Protein AF-A0A2D6MBZ5-F1 (afdb_monomer)

pLDDT: mean 83.74, std 18.81, range [35.06, 98.38]

Solvent-accessible surface area (backbone atoms only — not comparable to full-atom values): 14119 Å² total; per-residue (Å²): 133,89,46,45,20,28,32,42,28,55,34,29,43,46,75,92,47,33,66,62,54,50,44,54,46,48,49,51,52,43,51,50,52,53,48,48,52,52,52,35,47,54,44,45,54,51,51,55,62,74,41,59,96,49,79,92,56,62,49,69,66,50,44,54,56,51,47,55,57,50,50,69,73,48,62,86,48,78,91,69,69,65,81,48,69,64,47,51,52,51,34,46,58,51,28,34,65,100,50,82,60,74,48,87,64,55,78,85,79,46,90,70,72,68,83,88,52,78,47,70,50,78,53,91,51,24,35,45,36,45,40,77,89,77,30,30,40,34,45,39,32,46,79,32,69,54,20,49,63,54,33,57,70,36,70,68,40,49,50,46,54,56,54,58,68,71,54,82,65,43,86,92,10,23,18,45,28,34,32,46,40,59,75,39,56,66,41,90,50,93,86,38,54,57,73,42,79,79,45,43,34,34,59,62,29,69,58,80,70,78,78,74,73,68,71,70,78,89,72,85,74,87,79,77,79,82,80,80,80,80,81,81,81,81,81,82,82,80,131

Foldseek 3Di:
DFKWKKKKKKWAADLVCLLVLLLQLLVVLLVLLVVLLVLLQVLLVVLCVVCPPPPPDQSPVSSVVSSVVVQVVVVVPPLRRCPDPQSSVLSCVQQDDVDRGGDRGDPVSTPRDDSPDFDKDDGQQWIWTADNVRSMIMIIGDTGGCRVVVVCVPSSVVSNVVSQLPGDADQPTWIFMWMDMPVQCPPPDDVSHDTDTPDTGHNHRVDDDDPPPPVPPCPDDDDDDPDPDDDDDDDDDDD

Radius of gyration: 23.71 Å; Cα contacts (8 Å, |Δi|>4): 337; chains: 1; bounding box: 90×48×60 Å

Mean predicted aligned error: 9.4 Å

Nearest PDB structures (foldseek):
  3i7b-assembly1_A  TM=6.084E-01  e=4.971E+00  Toxoplasma gondii
  6z0c-assembly4_D  TM=4.752E-01  e=6.639E+00  Escherichia coli
  5ofa-assembly1_A  TM=3.894E-01  e=6.639E+00  Homo sapiens
  5z7q-assembly1_A  TM=3.758E-01  e=8.368E+00  Bacillus cereus ATCC 14579

Sequence (239 aa):
MSCYEWERGTIRIPAGQYSAFRKKVLAAWNKRQKYLLKVAKEVHARLKKAGYRKRNFDFGNHFRENFEQLISLTRENSFLHADNEDDRWIISRLLFDDDKKPHLPKQKDLKLVPISKQTSIHFDDASISFNDENKTVTWSVSENNHAVERAHEHPMAGVLFEALENVEWKRKSGGTIVKNDEYHRESYEEDGGGNYATHRYGPLGGEKTGRKRHAPPIGGYGYQPMGLSFSITHTTRRF

Secondary structure (DSSP, 8-state):
---EEEEEEEEE--HHHHHHHHHHHHHHHHHHHHHHHHHHHHHHHHHHHHTTT-TT--HHHHHHHHHHHHHHHHTT-GGG---SHHHHHHHHHHH-SSSSSPPPP-GGGS----TTS-EEEEETTEEEEEETTTTEEEEEEEEEETHHHHHHHSHHHHHHHHHHHT----TT-BEEEEEEEHHHH---STTTT--EEEEEETGGGT--------PPP----------------------

Structure (mmCIF, N/CA/C/O backbone):
data_AF-A0A2D6MBZ5-F1
#
_entry.id   AF-A0A2D6MBZ5-F1
#
loop_
_atom_site.group_PDB
_atom_site.id
_atom_site.type_symbol
_atom_site.label_atom_id
_atom_site.label_alt_id
_atom_site.label_comp_id
_atom_site.label_asym_id
_atom_site.label_entity_id
_atom_site.label_seq_id
_atom_site.pdbx_PDB_ins_code
_atom_site.Cartn_x
_atom_site.Cartn_y
_atom_site.Cartn_z
_atom_site.occupancy
_atom_site.B_iso_or_equiv
_atom_site.auth_seq_id
_atom_site.auth_comp_id
_atom_site.auth_asym_id
_atom_site.auth_atom_id
_atom_site.pdbx_PDB_model_num
ATOM 1 N N . MET A 1 1 ? -20.149 -10.792 -17.015 1.00 77.25 1 MET A N 1
ATOM 2 C CA . MET A 1 1 ? -21.232 -9.871 -16.604 1.00 77.25 1 MET A CA 1
ATOM 3 C C . MET A 1 1 ? -20.596 -8.744 -15.807 1.00 77.25 1 MET A C 1
ATOM 5 O O . MET A 1 1 ? -19.573 -9.002 -15.174 1.00 77.25 1 MET A O 1
ATOM 9 N N . SER A 1 2 ? -21.118 -7.519 -15.899 1.00 86.88 2 SER A N 1
ATOM 10 C CA . SER A 1 2 ? -20.704 -6.428 -15.010 1.00 86.88 2 SER A CA 1
ATOM 11 C C . SER A 1 2 ? -21.285 -6.648 -13.609 1.00 86.88 2 SER A C 1
ATOM 13 O O . SER A 1 2 ? -22.383 -7.187 -13.479 1.00 86.88 2 SER A O 1
ATOM 15 N N . CYS A 1 3 ? -20.522 -6.295 -12.578 1.00 89.75 3 CYS A N 1
ATOM 16 C CA . CYS A 1 3 ? -20.943 -6.289 -11.181 1.00 89.75 3 CYS A CA 1
ATOM 17 C C . CYS A 1 3 ? -20.320 -5.060 -10.515 1.00 89.75 3 CYS A C 1
ATOM 19 O O . CYS A 1 3 ? -19.125 -5.067 -10.210 1.00 89.75 3 CYS A O 1
ATOM 21 N N . TYR A 1 4 ? -21.096 -3.985 -10.362 1.00 92.94 4 TYR A N 1
ATOM 22 C CA . TYR A 1 4 ? -20.633 -2.784 -9.667 1.00 92.94 4 TYR A CA 1
ATOM 23 C C . TYR A 1 4 ? -20.751 -2.980 -8.160 1.00 92.94 4 TYR A C 1
ATOM 25 O O . TYR A 1 4 ? -21.842 -3.170 -7.626 1.00 92.94 4 TYR A O 1
ATOM 33 N N . GLU A 1 5 ? -19.614 -2.939 -7.475 1.00 94.69 5 GLU A N 1
ATOM 34 C CA . GLU A 1 5 ? -19.518 -3.215 -6.045 1.00 94.69 5 GLU A CA 1
ATOM 35 C C . GLU A 1 5 ? -18.605 -2.207 -5.350 1.00 94.69 5 GLU A C 1
ATOM 37 O O . GLU A 1 5 ? -17.681 -1.656 -5.950 1.00 94.69 5 GLU A O 1
ATOM 42 N N . TRP A 1 6 ? -18.861 -1.970 -4.066 1.00 95.56 6 TRP A N 1
ATOM 43 C CA . TRP A 1 6 ? -18.002 -1.170 -3.198 1.00 95.56 6 TRP A CA 1
ATOM 44 C C . TRP A 1 6 ? -17.905 -1.803 -1.814 1.00 95.56 6 TRP A C 1
ATOM 46 O O . TRP A 1 6 ? -18.792 -2.534 -1.377 1.00 95.56 6 TRP A O 1
ATOM 56 N N . GLU A 1 7 ? -16.836 -1.488 -1.086 1.00 96.94 7 GLU A N 1
ATOM 57 C CA . GLU A 1 7 ? -16.627 -1.977 0.274 1.00 96.94 7 GLU A CA 1
ATOM 58 C C . GLU A 1 7 ? -15.989 -0.894 1.149 1.00 96.94 7 GLU A C 1
ATOM 60 O O . GLU A 1 7 ? -15.037 -0.231 0.746 1.00 96.94 7 GLU A O 1
ATOM 65 N N . ARG A 1 8 ? -16.498 -0.680 2.365 1.00 97.81 8 ARG A N 1
ATOM 66 C CA . ARG A 1 8 ? -15.949 0.323 3.284 1.00 97.81 8 ARG A CA 1
ATOM 67 C C . ARG A 1 8 ? -16.128 -0.080 4.738 1.00 97.81 8 ARG A C 1
ATOM 69 O O . ARG A 1 8 ? -17.148 -0.632 5.137 1.00 97.81 8 ARG A O 1
ATOM 76 N N . GLY A 1 9 ? -15.156 0.268 5.571 1.00 97.00 9 GLY A N 1
ATOM 77 C CA . GLY A 1 9 ? -15.290 0.141 7.016 1.00 97.00 9 GLY A CA 1
ATOM 78 C C . GLY A 1 9 ? -14.227 0.906 7.776 1.00 97.00 9 GLY A C 1
ATOM 79 O O . GLY A 1 9 ? -13.140 1.165 7.263 1.00 97.00 9 GLY A O 1
ATOM 80 N N . THR A 1 10 ? -14.541 1.247 9.023 1.00 98.06 10 THR A N 1
ATOM 81 C CA . THR A 1 10 ? -13.603 1.894 9.945 1.00 98.06 10 THR A CA 1
ATOM 82 C C . THR A 1 10 ? -13.428 1.021 11.174 1.00 98.06 10 THR A C 1
ATOM 84 O O . THR A 1 10 ? -14.391 0.708 11.874 1.00 98.06 10 THR A O 1
ATOM 87 N N . ILE A 1 11 ? -12.182 0.646 11.445 1.00 98.19 11 ILE A N 1
ATOM 88 C CA . ILE A 1 11 ? -11.805 -0.240 12.540 1.00 98.19 11 ILE A CA 1
ATOM 89 C C . ILE A 1 11 ? -10.992 0.543 13.564 1.00 98.19 11 ILE A C 1
ATOM 91 O O . ILE A 1 11 ? -9.954 1.128 13.252 1.00 98.19 11 ILE A O 1
ATOM 95 N N . ARG A 1 12 ? -11.448 0.544 14.816 1.00 98.25 12 ARG A N 1
ATOM 96 C CA . ARG A 1 12 ? -10.735 1.150 15.942 1.00 98.25 12 ARG A CA 1
ATOM 97 C C . ARG A 1 12 ? -9.751 0.158 16.540 1.00 98.25 12 ARG A C 1
ATOM 99 O O . ARG A 1 12 ? -10.161 -0.837 17.130 1.00 98.25 12 ARG A O 1
ATOM 106 N N . ILE A 1 13 ? -8.462 0.456 16.461 1.00 98.12 13 ILE A N 1
ATOM 107 C CA . ILE A 1 13 ? -7.396 -0.382 17.016 1.00 98.12 13 ILE A CA 1
ATOM 108 C C . ILE A 1 13 ? -7.165 -0.005 18.490 1.00 98.12 13 ILE A C 1
ATOM 110 O O . ILE A 1 13 ? -7.196 1.180 18.837 1.00 98.12 13 ILE A O 1
ATOM 114 N N . PRO A 1 14 ? -6.904 -0.969 19.391 1.00 98.12 14 PRO A N 1
ATOM 115 C CA . PRO A 1 14 ? -6.479 -0.667 20.754 1.00 98.12 14 PRO A CA 1
ATOM 116 C C . PRO A 1 14 ? -5.259 0.265 20.782 1.00 98.12 14 PRO A C 1
ATOM 118 O O . PRO A 1 14 ? -4.271 0.033 20.082 1.00 98.12 14 PRO A O 1
ATOM 121 N N . ALA A 1 15 ? -5.296 1.293 21.635 1.00 97.56 15 ALA A N 1
ATOM 122 C CA . ALA A 1 15 ? -4.283 2.352 21.658 1.00 97.56 15 ALA A CA 1
ATOM 123 C C . ALA A 1 15 ? -2.841 1.826 21.807 1.00 97.56 15 ALA A C 1
ATOM 125 O O . ALA A 1 15 ? -1.948 2.305 21.111 1.00 97.56 15 ALA A O 1
ATOM 126 N N . GLY A 1 16 ? -2.627 0.802 22.645 1.00 97.44 16 GLY A N 1
ATOM 127 C CA . GLY A 1 16 ? -1.309 0.186 22.855 1.00 97.44 16 GLY A CA 1
ATOM 128 C C . GLY A 1 16 ? -0.754 -0.584 21.649 1.00 97.44 16 GLY A C 1
ATOM 129 O O . GLY A 1 16 ? 0.449 -0.803 21.576 1.00 97.44 16 GLY A O 1
ATOM 130 N N . GLN A 1 17 ? -1.599 -0.963 20.684 1.00 97.81 17 GLN A N 1
ATOM 131 C CA . GLN A 1 17 ? -1.193 -1.707 19.483 1.00 97.81 17 GLN A CA 1
ATOM 132 C C . GLN A 1 17 ? -1.165 -0.841 18.219 1.00 97.81 17 GLN A C 1
ATOM 134 O O . GLN A 1 17 ? -0.482 -1.186 17.257 1.00 97.81 17 GLN A O 1
ATOM 139 N N . TYR A 1 18 ? -1.861 0.300 18.212 1.00 97.50 18 TYR A N 1
ATOM 140 C CA . TYR A 1 18 ? -2.057 1.118 17.012 1.00 97.50 18 TYR A CA 1
ATOM 141 C C . TYR A 1 18 ? -0.745 1.553 16.334 1.00 97.50 18 TYR A C 1
ATOM 143 O O . TYR A 1 18 ? -0.623 1.443 15.117 1.00 97.50 18 TYR A O 1
ATOM 151 N N . SER A 1 19 ? 0.259 1.995 17.101 1.00 96.44 19 SER A N 1
ATOM 152 C CA . SER A 1 19 ? 1.547 2.433 16.532 1.00 96.44 19 SER A CA 1
ATOM 153 C C . SER A 1 19 ? 2.283 1.291 15.818 1.00 96.44 19 SER A C 1
ATOM 155 O O . SER A 1 19 ? 2.754 1.457 14.692 1.00 96.44 19 SER A O 1
ATOM 157 N N . ALA A 1 20 ? 2.327 0.104 16.433 1.00 96.62 20 ALA A N 1
ATOM 158 C C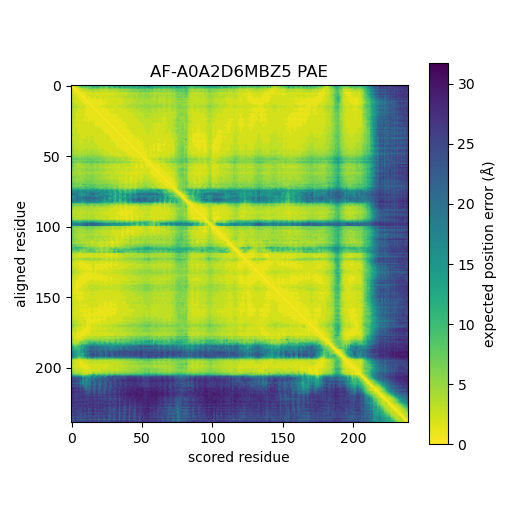A . ALA A 1 20 ? 2.948 -1.079 15.842 1.00 96.62 20 ALA A CA 1
ATOM 159 C C . ALA A 1 20 ? 2.172 -1.575 14.611 1.00 96.62 20 ALA A C 1
ATOM 161 O O . ALA A 1 20 ? 2.780 -1.830 13.571 1.00 96.62 20 ALA A O 1
ATOM 162 N N . PHE A 1 21 ? 0.839 -1.632 14.707 1.00 97.38 21 PHE A N 1
ATOM 163 C CA . PHE A 1 21 ? -0.060 -1.982 13.606 1.00 97.38 21 PHE A CA 1
ATOM 164 C C . PHE A 1 21 ? 0.173 -1.081 12.388 1.00 97.38 21 PHE A C 1
ATOM 166 O O . PHE A 1 21 ? 0.507 -1.552 11.301 1.00 97.38 21 PHE A O 1
ATOM 173 N N . ARG A 1 22 ? 0.099 0.238 12.588 1.00 97.00 22 ARG A N 1
ATOM 174 C CA . ARG A 1 22 ? 0.311 1.226 11.530 1.00 97.00 22 ARG A CA 1
ATOM 175 C C . ARG A 1 22 ? 1.717 1.130 10.943 1.00 97.00 22 ARG A C 1
ATOM 177 O O . ARG A 1 22 ? 1.871 1.115 9.723 1.00 97.00 22 ARG A O 1
ATOM 184 N N . LYS A 1 23 ? 2.751 1.016 11.785 1.00 96.44 23 LYS A N 1
ATOM 185 C CA . LYS A 1 23 ? 4.138 0.848 11.327 1.00 96.44 23 LYS A CA 1
ATOM 186 C C . LYS A 1 23 ? 4.293 -0.389 10.438 1.00 96.44 23 LYS A C 1
ATOM 188 O O . LYS A 1 23 ? 4.977 -0.280 9.425 1.00 96.44 23 LYS A O 1
ATOM 193 N N . LYS A 1 24 ? 3.657 -1.522 10.773 1.00 96.31 24 LYS A N 1
ATOM 194 C CA . LYS A 1 24 ? 3.684 -2.754 9.960 1.00 96.31 24 LYS A CA 1
ATOM 195 C C . LYS A 1 24 ? 3.149 -2.489 8.548 1.00 96.31 24 LYS A C 1
ATOM 197 O O . LYS A 1 24 ? 3.863 -2.743 7.578 1.00 96.31 24 LYS A O 1
ATOM 202 N N . VAL A 1 25 ? 1.951 -1.910 8.433 1.00 96.88 25 VAL A N 1
ATOM 203 C CA . VAL A 1 25 ? 1.306 -1.656 7.130 1.00 96.88 25 VAL A CA 1
ATOM 204 C C . VAL A 1 25 ? 2.079 -0.619 6.305 1.00 96.88 25 VAL A C 1
ATOM 206 O O . VAL A 1 25 ? 2.405 -0.865 5.144 1.00 96.88 25 VAL A O 1
ATOM 209 N N . LEU A 1 26 ? 2.460 0.517 6.903 1.00 96.62 26 LEU A N 1
ATOM 210 C CA . LEU A 1 26 ? 3.207 1.566 6.193 1.00 96.62 26 LEU A CA 1
ATOM 211 C C . LEU A 1 26 ? 4.617 1.107 5.782 1.00 96.62 26 LEU A C 1
ATOM 213 O O . LEU A 1 26 ? 5.116 1.490 4.721 1.00 96.62 26 LEU A O 1
ATOM 217 N N . ALA A 1 27 ? 5.279 0.274 6.593 1.00 95.44 27 ALA A N 1
ATOM 218 C CA . ALA A 1 27 ? 6.574 -0.300 6.237 1.00 95.44 27 ALA A CA 1
ATOM 219 C C . ALA A 1 27 ? 6.461 -1.257 5.044 1.00 95.44 27 ALA A C 1
ATOM 221 O O . ALA A 1 27 ? 7.321 -1.213 4.164 1.00 95.44 27 ALA A O 1
ATOM 222 N N . ALA A 1 28 ? 5.404 -2.072 4.983 1.00 95.12 28 ALA A N 1
ATOM 223 C CA . ALA A 1 28 ? 5.143 -2.948 3.844 1.00 95.12 28 ALA A CA 1
ATOM 224 C C . ALA A 1 28 ? 4.903 -2.147 2.554 1.00 95.12 28 ALA A C 1
ATOM 226 O O . ALA A 1 28 ? 5.539 -2.432 1.538 1.00 95.12 28 ALA A O 1
ATOM 227 N N . TRP A 1 29 ? 4.101 -1.078 2.618 1.00 95.56 29 TRP A N 1
ATOM 228 C CA . TRP A 1 29 ? 3.899 -0.166 1.488 1.00 95.56 29 TRP A CA 1
ATOM 229 C C . TRP A 1 29 ? 5.218 0.426 0.986 1.00 95.56 29 TRP A C 1
ATOM 231 O O . TRP A 1 29 ? 5.572 0.302 -0.186 1.00 95.56 29 TRP A O 1
ATOM 241 N N . ASN A 1 30 ? 6.001 1.017 1.891 1.00 95.31 30 ASN A N 1
ATOM 242 C CA . ASN A 1 30 ? 7.283 1.620 1.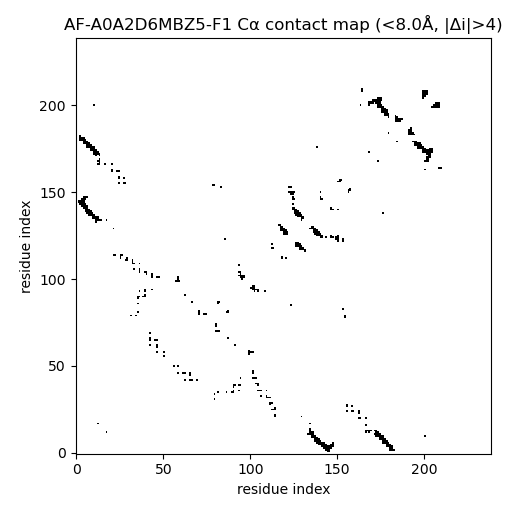539 1.00 95.31 30 ASN A CA 1
ATOM 243 C C . ASN A 1 30 ? 8.286 0.578 1.006 1.00 95.31 30 ASN A C 1
ATOM 245 O O . ASN A 1 30 ? 9.103 0.901 0.141 1.00 95.31 30 ASN A O 1
ATOM 249 N N . LYS A 1 31 ? 8.234 -0.670 1.492 1.00 94.06 31 LYS A N 1
ATOM 250 C CA . LYS A 1 31 ? 9.029 -1.789 0.964 1.00 94.06 31 LYS A CA 1
ATOM 251 C C . LYS A 1 31 ? 8.626 -2.114 -0.477 1.00 94.06 31 LYS A C 1
ATOM 253 O O . LYS A 1 31 ? 9.516 -2.220 -1.319 1.00 94.06 31 LYS A O 1
ATOM 258 N N . ARG A 1 32 ? 7.323 -2.196 -0.775 1.00 92.25 32 ARG A N 1
ATOM 259 C CA . ARG A 1 32 ? 6.797 -2.407 -2.136 1.00 92.25 32 ARG A CA 1
ATOM 260 C C . ARG A 1 32 ? 7.213 -1.276 -3.079 1.00 92.25 32 ARG A C 1
ATOM 262 O O . ARG A 1 32 ? 7.806 -1.549 -4.111 1.00 92.25 32 ARG A O 1
ATOM 269 N N . GLN A 1 33 ? 7.034 -0.013 -2.689 1.00 94.00 33 GLN A N 1
ATOM 270 C CA . GLN A 1 33 ? 7.447 1.147 -3.500 1.00 94.00 33 GLN A CA 1
ATOM 271 C C . GLN A 1 33 ? 8.945 1.110 -3.859 1.00 94.00 33 GLN A C 1
ATOM 273 O O . GLN A 1 33 ? 9.334 1.341 -5.002 1.00 94.00 33 GLN A O 1
ATOM 278 N N . LYS A 1 34 ? 9.809 0.761 -2.896 1.00 94.19 34 LYS A N 1
ATOM 279 C CA . LYS A 1 34 ? 11.252 0.595 -3.147 1.00 94.19 34 LYS A CA 1
ATOM 280 C C . LYS A 1 34 ? 11.559 -0.579 -4.076 1.00 94.19 34 LYS A C 1
ATOM 282 O O . LYS A 1 34 ? 12.488 -0.483 -4.876 1.00 94.19 34 LYS A O 1
ATOM 287 N N . TYR A 1 35 ? 10.807 -1.671 -3.963 1.00 92.00 35 TYR A N 1
ATOM 288 C CA . TYR A 1 35 ? 10.925 -2.808 -4.870 1.00 92.00 35 TYR A CA 1
ATOM 289 C C . TYR A 1 35 ? 10.546 -2.412 -6.304 1.00 92.00 35 TYR A C 1
ATOM 291 O O . TYR A 1 35 ? 11.348 -2.633 -7.208 1.00 92.00 35 TYR A O 1
ATOM 299 N N . LEU A 1 36 ? 9.424 -1.714 -6.503 1.00 91.94 36 LEU A N 1
ATOM 300 C CA . LEU A 1 36 ? 9.010 -1.218 -7.822 1.00 91.94 36 LEU A CA 1
ATOM 301 C C . LEU A 1 36 ? 10.065 -0.302 -8.452 1.00 91.94 36 LEU A C 1
ATOM 303 O O . LEU A 1 36 ? 10.383 -0.452 -9.628 1.00 91.94 36 LEU A O 1
ATOM 307 N N . LEU A 1 37 ? 10.700 0.576 -7.664 1.00 94.56 37 LEU A N 1
ATOM 308 C CA . LEU A 1 37 ? 11.821 1.390 -8.151 1.00 94.56 37 LEU A CA 1
ATOM 309 C C . LEU A 1 37 ? 13.000 0.542 -8.631 1.00 94.56 37 LEU A C 1
ATOM 311 O O . LEU A 1 37 ? 13.635 0.871 -9.633 1.00 94.56 37 LEU A O 1
ATOM 315 N N . LYS A 1 38 ? 13.339 -0.513 -7.884 1.00 94.31 38 LYS A N 1
ATOM 316 C CA . LYS A 1 38 ? 14.428 -1.424 -8.244 1.00 94.31 38 LYS A CA 1
ATOM 317 C C . LYS A 1 38 ? 14.125 -2.092 -9.587 1.00 94.31 38 LYS A C 1
ATOM 319 O O . LYS A 1 38 ? 14.958 -2.018 -10.486 1.00 94.31 38 LYS A O 1
ATOM 324 N N . VAL A 1 39 ? 12.924 -2.652 -9.733 1.00 92.19 39 VAL A N 1
ATOM 325 C CA . VAL A 1 39 ? 12.461 -3.284 -10.977 1.00 92.19 39 VAL A CA 1
ATOM 326 C C . VAL A 1 39 ? 12.475 -2.274 -12.129 1.00 92.19 39 VAL A C 1
ATOM 328 O O . VAL A 1 39 ? 13.053 -2.552 -13.176 1.00 92.19 39 VAL A O 1
ATOM 331 N N . ALA A 1 40 ? 11.956 -1.061 -11.922 1.00 94.50 40 ALA A N 1
ATOM 332 C CA . ALA A 1 40 ? 11.966 -0.005 -12.932 1.00 94.50 40 ALA A CA 1
ATOM 333 C C . ALA A 1 40 ? 13.391 0.333 -13.407 1.00 94.50 40 ALA A C 1
ATOM 335 O O . ALA A 1 40 ? 13.643 0.420 -14.607 1.00 94.50 40 ALA A O 1
ATOM 336 N N . LYS A 1 41 ? 14.364 0.453 -12.493 1.00 96.00 41 LYS A N 1
ATOM 337 C CA . LYS A 1 41 ? 15.774 0.694 -12.858 1.00 96.00 41 LYS A CA 1
ATOM 338 C C . LYS A 1 41 ? 16.374 -0.441 -13.685 1.00 96.00 41 LYS A C 1
ATOM 340 O O . LYS A 1 41 ? 17.132 -0.173 -14.619 1.00 96.00 41 LYS A O 1
ATOM 345 N N . GLU A 1 42 ? 16.048 -1.687 -13.357 1.00 95.19 42 GLU A N 1
ATOM 346 C CA . GLU A 1 42 ? 16.505 -2.857 -14.111 1.00 95.19 42 GLU A CA 1
ATOM 347 C C . GLU A 1 42 ? 15.896 -2.885 -15.520 1.00 95.19 42 GLU A C 1
ATOM 349 O O . GLU A 1 42 ? 16.628 -3.047 -16.501 1.00 95.19 42 GLU A O 1
ATOM 354 N N . VAL A 1 43 ? 14.590 -2.632 -15.643 1.00 94.94 43 VAL A N 1
ATOM 355 C CA . VAL A 1 43 ? 13.901 -2.524 -16.940 1.00 94.94 43 VAL A CA 1
ATOM 356 C C . VAL A 1 43 ? 14.481 -1.380 -17.772 1.00 94.94 43 VAL A C 1
ATOM 358 O O . VAL A 1 43 ? 14.826 -1.584 -18.935 1.00 94.94 43 VAL A O 1
ATOM 361 N N . HIS A 1 44 ? 14.692 -0.203 -17.178 1.00 96.31 44 HIS A N 1
ATOM 362 C CA . HIS A 1 44 ? 15.340 0.929 -17.842 1.00 96.31 44 HIS A CA 1
ATOM 363 C C . HIS A 1 44 ? 16.725 0.560 -18.394 1.00 96.31 44 HIS A C 1
ATOM 365 O O . HIS A 1 44 ? 17.051 0.887 -19.537 1.00 96.31 44 HIS A O 1
ATOM 371 N N . ALA A 1 45 ? 17.554 -0.139 -17.610 1.00 96.50 45 ALA A N 1
ATOM 372 C CA . ALA A 1 45 ? 18.879 -0.566 -18.057 1.00 96.50 45 ALA A CA 1
ATOM 373 C C . ALA A 1 45 ? 18.800 -1.511 -19.270 1.00 96.50 45 ALA A C 1
ATOM 375 O O . ALA A 1 45 ? 19.571 -1.352 -20.223 1.00 96.50 45 ALA A O 1
ATOM 376 N N . ARG A 1 46 ? 17.841 -2.447 -19.268 1.00 95.81 46 ARG A N 1
ATOM 377 C CA . ARG A 1 46 ? 17.592 -3.354 -20.399 1.00 95.81 46 ARG A CA 1
ATOM 378 C C . ARG A 1 46 ? 17.119 -2.600 -21.641 1.00 95.81 46 ARG A C 1
ATOM 380 O O . ARG A 1 46 ? 17.700 -2.779 -22.710 1.00 95.81 46 ARG A O 1
ATOM 387 N N . LEU A 1 47 ? 16.154 -1.691 -21.492 1.00 95.50 47 LEU A N 1
ATOM 388 C CA . LEU A 1 47 ? 15.642 -0.851 -22.579 1.00 95.50 47 LEU A CA 1
ATOM 389 C C . LEU A 1 47 ? 16.733 0.024 -23.201 1.00 95.50 47 LEU A C 1
ATOM 391 O O . LEU A 1 47 ? 16.883 0.061 -24.423 1.00 95.50 47 LEU A O 1
ATOM 395 N N . LYS A 1 48 ? 17.546 0.683 -22.369 1.00 96.00 48 LYS A N 1
ATOM 396 C CA . LYS A 1 48 ? 18.662 1.518 -22.829 1.00 96.00 48 LYS A CA 1
ATOM 397 C C . LYS A 1 48 ? 19.686 0.708 -23.625 1.00 96.00 48 LYS A C 1
ATOM 399 O O . LYS A 1 48 ? 20.187 1.191 -24.640 1.00 96.00 48 LYS A O 1
ATOM 404 N N . LYS A 1 49 ? 19.992 -0.518 -23.185 1.00 96.44 49 LYS A N 1
ATOM 405 C CA . LYS A 1 49 ? 20.881 -1.437 -23.910 1.00 96.44 49 LYS A CA 1
ATOM 406 C C . LYS A 1 49 ? 20.258 -1.882 -25.237 1.00 96.44 49 LYS A C 1
ATOM 408 O O . LYS A 1 49 ? 20.944 -1.870 -26.254 1.00 96.44 49 LYS A O 1
ATOM 413 N N . ALA A 1 50 ? 18.973 -2.235 -25.238 1.00 95.00 50 ALA A N 1
ATOM 414 C CA . ALA A 1 50 ? 18.268 -2.726 -26.419 1.00 95.00 50 ALA A CA 1
ATOM 415 C C . ALA A 1 50 ? 18.125 -1.662 -27.523 1.00 95.00 50 ALA A C 1
ATOM 417 O O . ALA A 1 50 ? 18.270 -1.997 -28.702 1.00 95.00 50 ALA A O 1
ATOM 418 N N . GLY A 1 51 ? 17.895 -0.400 -27.142 1.00 95.50 51 GLY A N 1
ATOM 419 C CA . GLY A 1 51 ? 17.749 0.738 -28.055 1.00 95.50 51 GLY A CA 1
ATOM 420 C C . GLY A 1 51 ? 19.053 1.441 -28.443 1.00 95.50 51 GLY A C 1
ATOM 421 O O . GLY A 1 51 ? 19.028 2.397 -29.219 1.00 95.50 51 GLY A O 1
ATOM 422 N N . TYR A 1 52 ? 20.207 1.007 -27.923 1.00 95.62 52 TYR A N 1
ATOM 423 C CA . TYR A 1 52 ? 21.482 1.677 -28.179 1.00 95.62 52 TYR A CA 1
ATOM 424 C C . TYR A 1 52 ? 21.808 1.726 -29.680 1.00 95.62 52 TYR A C 1
ATOM 426 O O . TYR A 1 52 ? 21.854 0.696 -30.350 1.00 95.62 52 TYR A O 1
ATOM 434 N N . ARG A 1 53 ? 22.045 2.942 -30.198 1.00 94.06 53 ARG A N 1
ATOM 435 C CA . ARG A 1 53 ? 22.340 3.245 -31.617 1.00 94.06 53 ARG A CA 1
ATOM 436 C C . ARG A 1 53 ? 21.257 2.822 -32.624 1.00 94.06 53 ARG A C 1
ATOM 438 O O . ARG A 1 53 ? 21.498 2.905 -33.825 1.00 94.06 53 ARG A O 1
ATOM 445 N N . LYS A 1 54 ? 20.061 2.430 -32.176 1.00 95.19 54 LYS A N 1
ATOM 446 C CA . LYS A 1 54 ? 18.937 2.109 -33.065 1.00 95.19 54 LYS A CA 1
ATOM 447 C C . LYS A 1 54 ? 18.080 3.352 -33.299 1.00 95.19 54 LYS A C 1
ATOM 449 O O . LYS A 1 54 ? 17.631 3.996 -32.352 1.00 95.19 54 LYS A O 1
ATOM 454 N N . 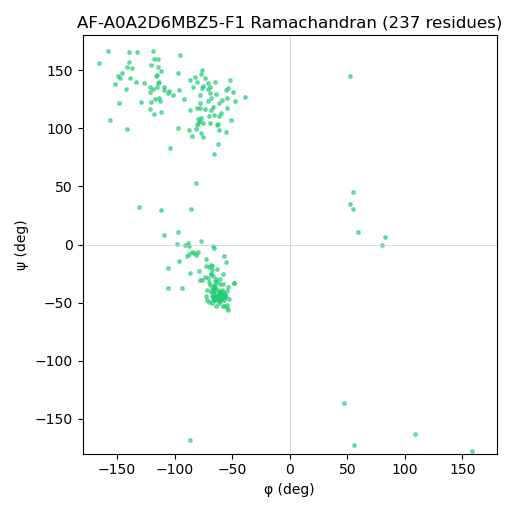ARG A 1 55 ? 17.860 3.706 -34.567 1.00 92.56 55 ARG A N 1
ATOM 455 C CA . ARG A 1 55 ? 16.899 4.753 -34.952 1.00 92.56 55 ARG A CA 1
ATOM 456 C C . ARG A 1 55 ? 15.481 4.187 -34.873 1.00 92.56 55 ARG A C 1
ATOM 458 O O . ARG A 1 55 ? 15.296 3.007 -35.145 1.00 92.56 55 ARG A O 1
ATOM 465 N N . ASN A 1 56 ? 14.508 5.027 -34.512 1.00 92.38 56 ASN A N 1
ATOM 466 C CA . ASN A 1 56 ? 13.085 4.663 -34.420 1.00 92.38 56 ASN A CA 1
ATOM 467 C C . ASN A 1 56 ? 12.816 3.412 -33.562 1.00 92.38 56 ASN A C 1
ATOM 469 O O . ASN A 1 56 ? 11.936 2.616 -33.871 1.00 92.38 56 ASN A O 1
ATOM 473 N N . PHE A 1 57 ? 13.600 3.226 -32.497 1.00 94.31 57 PHE A N 1
ATOM 474 C CA . PHE A 1 57 ? 13.432 2.105 -31.581 1.00 94.31 57 PHE A CA 1
ATOM 475 C C . PHE A 1 57 ? 12.132 2.248 -30.780 1.00 94.31 57 PHE A C 1
ATOM 477 O O . PHE A 1 57 ? 11.913 3.275 -30.134 1.00 94.31 57 PHE A O 1
ATOM 484 N N . ASP A 1 58 ? 11.291 1.216 -30.811 1.00 94.31 58 ASP A N 1
ATOM 485 C CA . ASP A 1 58 ? 10.013 1.187 -30.103 1.00 94.31 58 ASP A CA 1
ATOM 486 C C . ASP A 1 58 ? 10.201 0.731 -28.651 1.00 94.31 58 ASP A C 1
ATOM 488 O O . ASP A 1 58 ? 10.221 -0.460 -28.331 1.00 94.31 58 ASP A O 1
ATOM 492 N N . PHE A 1 59 ? 10.361 1.701 -27.753 1.00 94.00 59 PHE A N 1
ATOM 493 C CA . PHE A 1 59 ? 10.525 1.421 -26.331 1.00 94.00 59 PHE A CA 1
ATOM 494 C C . PHE A 1 59 ? 9.264 0.853 -25.671 1.00 94.00 59 PHE A C 1
ATOM 496 O O . PHE A 1 59 ? 9.403 0.153 -24.673 1.00 94.00 59 PHE A O 1
ATOM 503 N N . GLY A 1 60 ? 8.066 1.124 -26.200 1.00 91.81 60 GLY A N 1
ATOM 504 C CA . GLY A 1 60 ? 6.808 0.666 -25.605 1.00 91.81 60 GLY A CA 1
ATOM 505 C C . GLY A 1 60 ? 6.612 -0.836 -25.789 1.00 91.81 60 GLY A C 1
ATOM 506 O O . GLY A 1 60 ? 6.370 -1.560 -24.821 1.00 91.81 60 GLY A O 1
ATOM 507 N N . ASN A 1 61 ? 6.816 -1.325 -27.015 1.00 91.50 61 ASN A N 1
ATOM 508 C CA . ASN A 1 61 ? 6.764 -2.762 -27.292 1.00 91.50 61 ASN A CA 1
ATOM 509 C C . ASN A 1 61 ? 7.879 -3.518 -26.558 1.00 91.50 61 ASN A C 1
ATOM 511 O O . ASN A 1 61 ? 7.615 -4.501 -25.865 1.00 91.50 61 ASN A O 1
ATOM 515 N N . HIS A 1 62 ? 9.111 -3.001 -26.588 1.00 93.94 62 HIS A N 1
ATOM 516 C CA . HIS A 1 62 ? 10.210 -3.632 -25.856 1.00 93.94 62 HIS A CA 1
ATOM 517 C C . HIS A 1 62 ? 10.069 -3.540 -24.332 1.00 93.94 62 HIS A C 1
ATOM 519 O O . HIS A 1 62 ? 10.618 -4.390 -23.628 1.00 93.94 62 HIS A O 1
ATOM 525 N N . PHE A 1 63 ? 9.350 -2.549 -23.796 1.00 94.06 63 PHE A N 1
ATOM 526 C CA . PHE A 1 63 ? 9.040 -2.486 -22.368 1.00 94.06 63 PHE A CA 1
ATOM 527 C C . PHE A 1 63 ? 8.221 -3.699 -21.948 1.00 94.06 63 PHE A C 1
ATOM 529 O O . PHE A 1 63 ? 8.607 -4.371 -20.994 1.00 94.06 63 PHE A O 1
ATOM 536 N N . ARG A 1 64 ? 7.158 -4.018 -22.696 1.00 90.62 64 ARG A N 1
ATOM 537 C CA . ARG A 1 64 ? 6.308 -5.182 -22.426 1.00 90.62 64 ARG A CA 1
ATOM 538 C C . ARG A 1 64 ? 7.127 -6.473 -22.357 1.00 90.62 64 ARG A C 1
ATOM 540 O O . ARG A 1 64 ? 7.079 -7.164 -21.345 1.00 90.62 64 ARG A O 1
ATOM 547 N N . GLU A 1 65 ? 7.943 -6.734 -23.375 1.00 91.06 65 GLU A N 1
ATOM 548 C CA . GLU A 1 65 ? 8.784 -7.937 -23.450 1.00 91.06 65 GLU A CA 1
ATOM 549 C C . GLU A 1 65 ? 9.795 -8.023 -22.295 1.00 91.06 65 GLU A C 1
ATOM 551 O O . GLU A 1 65 ? 9.946 -9.061 -21.651 1.00 91.06 65 GLU A O 1
ATOM 556 N N . ASN A 1 66 ? 10.504 -6.923 -22.011 1.00 90.31 66 ASN A N 1
ATOM 557 C CA . ASN A 1 66 ? 11.542 -6.913 -20.978 1.00 90.31 66 ASN A CA 1
ATOM 558 C C . ASN A 1 66 ? 10.959 -7.017 -19.567 1.00 90.31 66 ASN A C 1
ATOM 560 O O . ASN A 1 66 ? 11.608 -7.587 -18.686 1.00 90.31 66 ASN A O 1
ATOM 564 N N . PHE A 1 67 ? 9.767 -6.459 -19.356 1.00 89.62 67 PHE A N 1
ATOM 565 C CA . PHE A 1 67 ? 9.036 -6.532 -18.101 1.00 89.62 67 PHE A CA 1
ATOM 566 C C . PHE A 1 67 ? 8.562 -7.963 -17.819 1.00 89.62 67 PHE A C 1
ATOM 568 O O . PHE A 1 67 ? 8.879 -8.507 -16.761 1.00 89.62 67 PHE A O 1
ATOM 575 N N . GLU A 1 68 ? 7.908 -8.609 -18.791 1.00 86.94 68 GLU A N 1
ATOM 576 C CA . GLU A 1 68 ? 7.436 -9.998 -18.679 1.00 86.94 68 GLU A CA 1
ATOM 577 C C . GLU A 1 68 ? 8.598 -10.968 -18.390 1.00 86.94 68 GLU A C 1
ATOM 579 O O . GLU A 1 68 ? 8.517 -11.781 -17.466 1.00 86.94 68 GLU A O 1
ATOM 584 N N . GLN A 1 69 ? 9.730 -10.817 -19.089 1.00 87.12 69 GLN A N 1
ATOM 585 C CA . GLN A 1 69 ? 10.938 -11.617 -18.842 1.00 87.12 69 GLN A CA 1
ATOM 586 C C . GLN A 1 69 ? 11.556 -11.380 -17.459 1.00 87.12 69 GLN A C 1
ATOM 588 O O . GLN A 1 69 ? 12.147 -12.282 -16.867 1.00 87.12 69 GLN A O 1
ATOM 593 N N . LEU A 1 70 ? 11.516 -10.147 -16.947 1.00 86.19 70 LEU A N 1
ATOM 594 C CA . LEU A 1 70 ? 12.077 -9.846 -15.631 1.00 86.19 70 LEU A CA 1
ATOM 595 C C . LEU A 1 70 ? 11.211 -10.447 -14.518 1.00 86.19 70 LEU A C 1
ATOM 597 O O . LEU A 1 70 ? 11.745 -11.004 -13.556 1.00 86.19 70 LEU A O 1
ATOM 601 N N . ILE A 1 71 ? 9.888 -10.392 -14.670 1.00 82.50 71 ILE A N 1
ATOM 602 C CA . ILE A 1 71 ? 8.954 -11.003 -13.722 1.00 82.50 71 ILE A CA 1
ATOM 603 C C . ILE A 1 71 ? 9.102 -12.515 -13.719 1.00 82.50 71 ILE A C 1
ATOM 605 O O . ILE A 1 71 ? 9.221 -13.103 -12.646 1.00 82.50 71 ILE A O 1
ATOM 609 N N . SER A 1 72 ? 9.172 -13.156 -14.889 1.00 82.31 72 SER A N 1
ATOM 610 C CA . SER A 1 72 ? 9.309 -14.614 -14.958 1.00 82.31 72 SER A CA 1
ATOM 611 C C . SER A 1 72 ? 10.560 -15.120 -14.234 1.00 82.31 72 SER A C 1
ATOM 613 O O . SER A 1 72 ? 10.514 -16.176 -13.614 1.00 82.31 72 SER A O 1
ATOM 615 N N . LEU A 1 73 ? 11.655 -14.350 -14.257 1.00 79.50 73 LEU A N 1
ATOM 616 C CA . LEU A 1 73 ? 12.908 -14.673 -13.563 1.00 79.50 73 LEU A CA 1
ATOM 617 C C . LEU A 1 73 ? 12.874 -14.378 -12.056 1.00 79.50 73 LEU A C 1
ATOM 619 O O . LEU A 1 73 ? 13.666 -14.935 -11.305 1.00 79.50 73 LEU A O 1
ATOM 623 N N . THR A 1 74 ? 11.991 -13.488 -11.601 1.00 75.00 74 THR A N 1
ATOM 624 C CA . THR A 1 74 ? 11.896 -13.083 -10.187 1.00 75.00 74 THR A CA 1
ATOM 625 C C . THR A 1 74 ? 10.794 -13.812 -9.416 1.00 75.00 74 THR A C 1
ATOM 627 O O . THR A 1 74 ? 10.661 -13.601 -8.207 1.00 75.00 74 THR A O 1
ATOM 630 N N . ARG A 1 75 ? 10.062 -14.724 -10.077 1.00 64.19 75 ARG A N 1
ATOM 631 C CA . ARG A 1 75 ? 8.979 -15.553 -9.512 1.00 64.19 75 ARG A CA 1
ATOM 632 C C . ARG A 1 75 ? 9.372 -16.432 -8.317 1.00 64.19 75 ARG A C 1
ATOM 634 O O . ARG A 1 75 ? 8.491 -16.941 -7.640 1.00 64.19 75 ARG A O 1
ATOM 641 N N . GLU A 1 76 ? 10.650 -16.558 -7.980 1.00 60.25 76 GLU A N 1
ATOM 642 C CA . GLU A 1 76 ? 11.066 -17.233 -6.741 1.00 60.25 76 GLU A CA 1
ATOM 643 C C . GLU A 1 76 ? 10.788 -16.406 -5.463 1.00 60.25 76 GLU A C 1
ATOM 645 O O . GLU A 1 76 ? 10.815 -16.948 -4.362 1.00 60.25 76 GLU A O 1
ATOM 650 N N . ASN A 1 77 ? 10.463 -15.107 -5.569 1.00 56.22 77 ASN A N 1
ATOM 651 C CA . ASN A 1 77 ? 10.145 -14.244 -4.420 1.00 56.22 77 ASN A CA 1
ATOM 652 C C . ASN A 1 77 ? 8.633 -13.977 -4.290 1.00 56.22 77 ASN A C 1
ATOM 654 O O . ASN A 1 77 ? 8.144 -12.926 -4.709 1.00 56.22 77 ASN A O 1
ATOM 658 N N . SER A 1 78 ? 7.905 -14.913 -3.671 1.00 54.62 78 SER A N 1
ATOM 659 C CA . SER A 1 78 ? 6.432 -14.974 -3.703 1.00 54.62 78 SER A CA 1
ATOM 660 C C . SER A 1 78 ? 5.652 -13.814 -3.082 1.00 54.62 78 SER A C 1
ATOM 662 O O . SER A 1 78 ? 4.495 -13.585 -3.414 1.00 54.62 78 SER A O 1
ATOM 664 N N . PHE A 1 79 ? 6.276 -13.040 -2.196 1.00 53.97 79 PHE A N 1
ATOM 665 C CA . PHE A 1 79 ? 5.580 -12.011 -1.417 1.00 53.97 79 PHE A CA 1
ATOM 666 C C . PHE A 1 79 ? 5.526 -10.629 -2.103 1.00 53.97 79 PHE A C 1
ATOM 668 O O . PHE A 1 79 ? 4.876 -9.706 -1.617 1.00 53.97 79 PHE A O 1
ATOM 675 N N . LEU A 1 80 ? 6.269 -10.441 -3.197 1.00 55.97 80 LEU A N 1
ATOM 676 C CA . LEU A 1 80 ? 6.432 -9.154 -3.893 1.00 55.97 80 LEU A CA 1
ATOM 677 C C . LEU A 1 80 ? 6.209 -9.308 -5.398 1.00 55.97 80 LEU A C 1
ATOM 679 O O . LEU A 1 80 ? 6.872 -8.638 -6.187 1.00 55.97 80 LEU A O 1
ATOM 683 N N . HIS A 1 81 ? 5.335 -10.224 -5.807 1.00 58.62 81 HIS A N 1
ATOM 684 C CA . HIS A 1 81 ? 5.080 -10.408 -7.222 1.00 58.62 81 HIS A CA 1
ATOM 685 C C . HIS A 1 81 ? 4.505 -9.125 -7.831 1.00 58.62 81 HIS A C 1
ATOM 687 O O . HIS A 1 81 ? 3.499 -8.580 -7.376 1.00 58.62 81 HIS A O 1
ATOM 693 N N . ALA A 1 82 ? 5.232 -8.633 -8.834 1.00 55.41 82 ALA A N 1
ATOM 694 C CA . ALA A 1 82 ? 4.817 -7.571 -9.736 1.00 55.41 82 ALA A CA 1
ATOM 695 C C . ALA A 1 82 ? 4.014 -8.123 -10.916 1.00 55.41 82 ALA A C 1
ATOM 697 O O . ALA A 1 82 ? 4.107 -7.617 -12.026 1.00 55.41 82 ALA A O 1
ATOM 698 N N . ASP A 1 83 ? 3.290 -9.215 -10.693 1.00 59.62 83 ASP A N 1
ATOM 699 C CA . ASP A 1 83 ? 2.463 -9.884 -11.692 1.00 59.62 83 ASP A CA 1
ATOM 700 C C . ASP A 1 83 ? 1.063 -9.275 -11.816 1.00 59.62 83 ASP A C 1
ATOM 702 O O . ASP A 1 83 ? 0.346 -9.623 -12.751 1.00 59.62 83 ASP A O 1
ATOM 706 N N . ASN A 1 84 ? 0.705 -8.326 -10.947 1.00 72.81 84 ASN A N 1
ATOM 707 C CA . ASN A 1 84 ? -0.485 -7.509 -11.132 1.00 72.81 84 ASN A CA 1
ATOM 708 C C . ASN A 1 84 ? -0.238 -6.447 -12.229 1.00 72.81 84 ASN A C 1
ATOM 710 O O . ASN A 1 84 ? 0.816 -5.800 -12.276 1.00 72.81 84 ASN A O 1
ATOM 714 N N . GLU A 1 85 ? 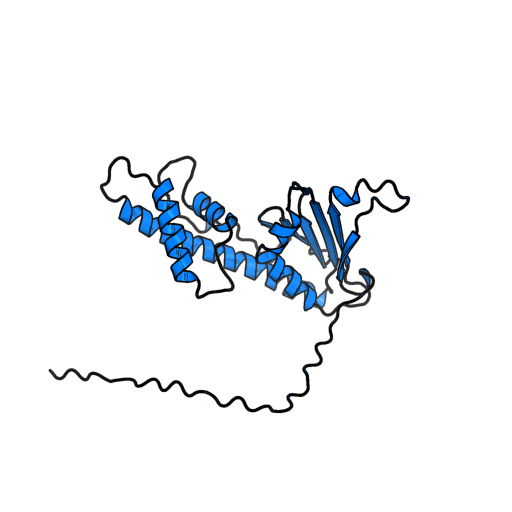-1.225 -6.264 -13.106 1.00 81.69 85 GLU A N 1
ATOM 715 C CA . GLU A 1 85 ? -1.295 -5.217 -14.130 1.00 81.69 85 GLU A CA 1
ATOM 716 C C . GLU A 1 85 ? -0.982 -3.819 -13.565 1.00 81.69 85 GLU A C 1
ATOM 718 O O . GLU A 1 85 ? -0.291 -3.023 -14.210 1.00 81.69 85 GLU A O 1
ATOM 723 N N . ASP A 1 86 ? -1.357 -3.573 -12.311 1.00 84.31 86 ASP A N 1
ATOM 724 C CA . ASP A 1 86 ? -1.033 -2.356 -11.567 1.00 84.31 86 ASP A CA 1
ATOM 725 C C . ASP A 1 86 ? 0.466 -2.078 -11.458 1.00 84.31 86 ASP A C 1
ATOM 727 O O . ASP A 1 86 ? 0.918 -0.950 -11.674 1.00 84.31 86 ASP A O 1
ATOM 731 N N . ASP A 1 87 ? 1.278 -3.089 -11.147 1.00 88.19 87 ASP A N 1
ATOM 732 C CA . ASP A 1 87 ? 2.718 -2.889 -10.982 1.00 88.19 87 ASP A CA 1
ATOM 733 C C . ASP A 1 87 ? 3.377 -2.581 -12.325 1.00 88.19 87 ASP A C 1
ATOM 735 O O . ASP A 1 87 ? 4.284 -1.743 -12.397 1.00 88.19 87 ASP A O 1
ATOM 739 N N . ARG A 1 88 ? 2.875 -3.191 -13.406 1.00 90.06 88 ARG A N 1
ATOM 740 C CA . ARG A 1 88 ? 3.276 -2.844 -14.771 1.00 90.06 88 ARG A CA 1
ATOM 741 C C . ARG A 1 88 ? 2.938 -1.397 -15.086 1.00 90.06 88 ARG A C 1
ATOM 743 O O . ARG A 1 88 ? 3.792 -0.691 -15.624 1.00 90.06 88 ARG A O 1
ATOM 750 N N . TRP A 1 89 ? 1.730 -0.952 -14.751 1.00 90.94 89 TRP A N 1
ATOM 751 C CA . TRP A 1 89 ? 1.306 0.425 -14.977 1.00 90.94 89 TRP A CA 1
ATOM 752 C C . TRP A 1 89 ? 2.141 1.419 -14.162 1.00 90.94 89 TRP A C 1
ATOM 754 O O . TRP A 1 89 ? 2.646 2.397 -14.716 1.00 90.94 89 TRP A O 1
ATOM 764 N N . ILE A 1 90 ? 2.385 1.141 -12.876 1.00 91.81 90 ILE A N 1
ATOM 765 C CA . ILE A 1 90 ? 3.233 1.973 -12.012 1.00 91.81 90 ILE A CA 1
ATOM 766 C C . ILE A 1 90 ? 4.654 2.050 -12.572 1.00 91.81 90 ILE A C 1
ATOM 768 O O . ILE A 1 90 ? 5.212 3.140 -12.675 1.00 91.81 90 ILE A O 1
ATOM 772 N N . ILE A 1 91 ? 5.249 0.918 -12.950 1.00 93.69 91 ILE A N 1
ATOM 773 C CA . ILE A 1 91 ? 6.612 0.888 -13.489 1.00 93.69 91 ILE A CA 1
ATOM 774 C C . ILE A 1 91 ? 6.676 1.584 -14.847 1.00 93.69 91 ILE A C 1
ATOM 776 O O . ILE A 1 91 ? 7.616 2.336 -15.085 1.00 93.69 91 ILE A O 1
ATOM 780 N N . SER A 1 92 ? 5.673 1.402 -15.707 1.00 93.81 92 SER A N 1
ATOM 781 C CA . SER A 1 92 ? 5.560 2.145 -16.962 1.00 93.81 92 SER A CA 1
ATOM 782 C C . SER A 1 92 ? 5.542 3.647 -16.695 1.00 93.81 92 SER A C 1
ATOM 784 O O . SER A 1 92 ? 6.329 4.376 -17.284 1.00 93.81 92 SER A O 1
ATOM 786 N N . ARG A 1 93 ? 4.721 4.110 -15.747 1.00 93.12 93 ARG A N 1
ATOM 787 C CA . ARG A 1 93 ? 4.636 5.524 -15.361 1.00 93.12 93 ARG A CA 1
ATOM 788 C C . ARG A 1 93 ? 5.927 6.061 -14.733 1.00 93.12 93 ARG A C 1
ATOM 790 O O . ARG A 1 93 ? 6.226 7.237 -14.867 1.00 93.12 93 ARG A O 1
ATOM 797 N N . LEU A 1 94 ? 6.690 5.219 -14.036 1.00 94.19 94 LEU A N 1
ATOM 798 C CA . LEU A 1 94 ? 8.006 5.588 -13.502 1.00 94.19 94 LEU A CA 1
ATOM 799 C C . LEU A 1 94 ? 9.080 5.712 -14.590 1.00 94.19 94 LEU A C 1
ATOM 801 O O . LEU A 1 94 ? 10.147 6.247 -14.313 1.00 94.19 94 LEU A O 1
ATOM 805 N N . LEU A 1 95 ? 8.860 5.139 -15.772 1.00 94.75 95 LEU A N 1
ATOM 806 C CA . LEU A 1 95 ? 9.838 5.122 -16.858 1.00 94.75 95 LEU A CA 1
ATOM 807 C C . LEU A 1 95 ? 9.485 6.081 -17.979 1.00 94.75 95 LEU A C 1
ATOM 809 O O . LEU A 1 95 ? 10.385 6.654 -18.584 1.00 94.75 95 LEU A O 1
ATOM 813 N N . PHE A 1 96 ? 8.205 6.207 -18.287 1.00 93.69 96 PHE A N 1
ATOM 814 C CA . PHE A 1 96 ? 7.705 6.942 -19.430 1.00 93.69 96 PHE A CA 1
ATOM 815 C C . PHE A 1 96 ? 6.852 8.100 -18.938 1.00 93.69 96 PHE A C 1
ATOM 817 O O . PHE A 1 96 ? 5.892 7.905 -18.192 1.00 93.69 96 PHE A O 1
ATOM 824 N N . ASP A 1 97 ? 7.217 9.291 -19.395 1.00 85.81 97 ASP A N 1
ATOM 825 C CA . ASP A 1 97 ? 6.295 10.420 -19.454 1.00 85.81 97 ASP A CA 1
ATOM 826 C C . ASP A 1 97 ? 5.529 10.342 -20.794 1.00 85.81 97 ASP A C 1
ATOM 828 O O . ASP A 1 97 ? 5.631 9.341 -21.508 1.00 85.81 97 ASP A O 1
ATOM 832 N N . ASP A 1 98 ? 4.804 11.393 -21.190 1.00 77.00 98 ASP A N 1
ATOM 833 C CA . ASP A 1 98 ? 4.168 11.482 -22.523 1.00 77.00 98 ASP A CA 1
ATOM 834 C C . ASP A 1 98 ? 5.178 11.295 -23.687 1.00 77.00 98 ASP A C 1
ATOM 836 O O . ASP A 1 98 ? 4.813 11.024 -24.835 1.00 77.00 98 ASP A O 1
ATOM 840 N N . ASP A 1 99 ? 6.475 11.392 -23.379 1.00 64.88 99 ASP A N 1
ATOM 841 C CA . ASP A 1 99 ? 7.590 11.090 -24.261 1.00 64.88 99 ASP A CA 1
ATOM 842 C C . ASP A 1 99 ? 7.845 9.581 -24.437 1.00 64.88 99 ASP A C 1
ATOM 844 O O . ASP A 1 99 ? 8.017 8.810 -23.495 1.00 64.88 99 ASP A O 1
ATOM 848 N N . LYS A 1 100 ? 8.058 9.161 -25.690 1.00 79.19 100 LYS A N 1
ATOM 849 C CA . LYS A 1 100 ? 8.363 7.761 -26.062 1.00 79.19 100 LYS A CA 1
ATOM 850 C C . LYS A 1 100 ? 9.709 7.223 -25.542 1.00 79.19 100 LYS A C 1
ATOM 852 O O . LYS A 1 100 ? 10.048 6.075 -25.827 1.00 79.19 100 LYS A O 1
ATOM 857 N N . LYS A 1 101 ? 10.532 8.032 -24.863 1.00 91.62 101 LYS A N 1
ATOM 858 C CA . LYS A 1 101 ? 11.869 7.627 -24.394 1.00 91.62 101 LYS A CA 1
ATOM 859 C C . LYS A 1 101 ? 11.857 7.399 -22.884 1.00 91.62 101 LYS A C 1
ATOM 861 O O . LYS A 1 101 ? 11.450 8.301 -22.161 1.00 91.62 101 LYS A O 1
ATOM 866 N N . PRO A 1 102 ? 12.377 6.258 -22.397 1.00 95.38 102 PRO A N 1
ATOM 867 C CA . PRO A 1 102 ? 12.388 5.991 -20.973 1.00 95.38 102 PRO A CA 1
ATOM 868 C C . PRO A 1 102 ? 13.396 6.905 -20.265 1.00 95.38 102 PRO A C 1
ATOM 870 O O . PRO A 1 102 ? 14.545 7.030 -20.704 1.00 95.38 102 PRO A O 1
ATOM 873 N N . HIS A 1 103 ? 12.990 7.511 -19.155 1.00 95.12 103 HIS A N 1
ATOM 874 C CA . HIS A 1 103 ? 13.867 8.242 -18.252 1.00 95.12 103 HIS A CA 1
ATOM 875 C C . HIS A 1 103 ? 14.337 7.346 -17.096 1.00 95.12 103 HIS A C 1
ATOM 877 O O . HIS A 1 103 ? 13.785 6.281 -16.820 1.00 95.12 103 HIS A O 1
ATOM 883 N N . LEU A 1 104 ? 15.404 7.765 -16.410 1.00 96.12 104 LEU A N 1
ATOM 884 C CA . LEU A 1 104 ? 15.914 7.036 -15.250 1.00 96.12 104 LEU A CA 1
ATOM 885 C C . LEU A 1 104 ? 15.032 7.336 -14.023 1.00 96.12 104 LEU A C 1
ATOM 887 O O . LEU A 1 104 ? 15.042 8.488 -13.573 1.00 96.12 104 LEU A O 1
ATOM 891 N N . PRO A 1 105 ? 14.358 6.334 -13.430 1.00 95.94 105 PRO A N 1
ATOM 892 C CA . PRO A 1 105 ? 13.447 6.557 -12.314 1.00 95.94 105 PRO A CA 1
ATOM 893 C C . PRO A 1 105 ? 14.214 6.932 -11.040 1.00 95.94 105 PRO A C 1
ATOM 895 O O . PRO A 1 105 ? 15.267 6.358 -10.713 1.00 95.94 105 PRO A O 1
ATOM 898 N N . LYS A 1 106 ? 13.683 7.900 -10.290 1.00 95.81 106 LYS A N 1
ATOM 899 C CA . LYS A 1 106 ? 14.289 8.473 -9.081 1.00 95.81 106 LYS A CA 1
ATOM 900 C C . LYS A 1 106 ? 13.446 8.146 -7.852 1.00 95.81 106 LYS A C 1
ATOM 902 O O . LYS A 1 106 ? 12.261 7.854 -7.911 1.00 95.81 106 LYS A O 1
ATOM 907 N N . GLN A 1 107 ? 14.069 8.232 -6.677 1.00 94.12 107 GLN A N 1
ATOM 908 C CA . GLN A 1 107 ? 13.383 7.947 -5.412 1.00 94.12 107 GLN A CA 1
ATOM 909 C C . GLN A 1 107 ? 12.249 8.935 -5.109 1.00 94.12 107 GLN A C 1
ATOM 911 O O . GLN A 1 107 ? 11.281 8.561 -4.456 1.00 94.12 107 GLN A O 1
ATOM 916 N N . LYS A 1 108 ? 12.365 10.178 -5.587 1.00 94.31 108 LYS A N 1
ATOM 917 C CA . LYS A 1 108 ? 11.332 11.209 -5.429 1.00 94.31 108 LYS A CA 1
ATOM 918 C C . LYS A 1 108 ? 10.052 10.913 -6.221 1.00 94.31 108 LYS A C 1
ATOM 920 O O . LYS A 1 108 ? 9.024 11.499 -5.915 1.00 94.31 108 LYS A O 1
ATOM 925 N N . ASP A 1 109 ? 10.126 10.015 -7.204 1.00 90.88 109 ASP A N 1
ATOM 926 C CA . ASP A 1 109 ? 8.988 9.629 -8.042 1.00 90.88 109 ASP A CA 1
ATOM 927 C C . ASP A 1 109 ? 8.125 8.558 -7.339 1.00 90.88 109 ASP A C 1
ATOM 929 O O . ASP A 1 109 ? 7.035 8.215 -7.790 1.00 90.88 109 ASP A O 1
ATOM 933 N N . LEU A 1 110 ? 8.594 8.037 -6.196 1.00 90.88 110 LEU A N 1
ATOM 934 C CA . LEU A 1 110 ? 7.858 7.084 -5.375 1.00 90.88 110 LEU A CA 1
ATOM 935 C C . LEU A 1 110 ? 6.846 7.761 -4.458 1.00 90.88 110 LEU A C 1
ATOM 937 O O . LEU A 1 110 ? 7.132 8.768 -3.810 1.00 90.88 110 LEU A O 1
ATOM 941 N N . LYS A 1 111 ? 5.711 7.086 -4.261 1.00 91.12 111 LYS A N 1
ATOM 942 C CA . LYS A 1 111 ? 4.685 7.460 -3.278 1.00 91.12 111 LYS A CA 1
ATOM 943 C C . LYS A 1 111 ? 5.065 6.979 -1.872 1.00 91.12 111 LYS A C 1
ATOM 945 O O . LYS A 1 111 ? 4.311 6.249 -1.229 1.00 91.12 111 LYS A O 1
ATOM 950 N N . LEU A 1 112 ? 6.271 7.318 -1.410 1.00 92.62 112 LEU A N 1
ATOM 951 C CA . LEU A 1 112 ? 6.710 6.982 -0.054 1.00 92.62 112 LEU A CA 1
ATOM 952 C C . LEU A 1 112 ? 5.922 7.798 0.965 1.00 92.62 112 LEU A C 1
ATOM 954 O O . LEU A 1 112 ? 5.766 9.008 0.821 1.00 92.62 112 LEU A O 1
ATOM 958 N N . VAL A 1 113 ? 5.477 7.131 2.024 1.00 92.94 113 VAL A N 1
ATOM 959 C CA . VAL A 1 113 ? 4.665 7.763 3.064 1.00 92.94 113 VAL A CA 1
ATOM 960 C C . VAL A 1 113 ? 5.405 7.824 4.401 1.00 92.94 113 VAL A C 1
ATOM 962 O O . VAL A 1 113 ? 6.102 6.866 4.770 1.00 92.94 113 VAL A O 1
ATOM 965 N N . PRO A 1 114 ? 5.284 8.936 5.152 1.00 91.75 114 PRO A N 1
ATOM 966 C CA . PRO A 1 114 ? 5.910 9.069 6.458 1.00 91.75 114 PRO A CA 1
ATOM 967 C C . PRO A 1 114 ? 5.234 8.150 7.482 1.00 91.75 114 PRO A C 1
ATOM 969 O O . PRO A 1 114 ? 4.023 8.181 7.679 1.00 91.75 114 PRO A O 1
ATOM 972 N N . ILE A 1 115 ? 6.037 7.379 8.216 1.00 90.19 115 ILE A N 1
ATOM 973 C CA . ILE A 1 115 ? 5.530 6.458 9.249 1.00 90.19 115 ILE A CA 1
ATOM 974 C C . ILE A 1 115 ? 4.921 7.213 10.446 1.00 90.19 115 ILE A C 1
ATOM 976 O O . ILE A 1 115 ? 4.112 6.649 11.172 1.00 90.19 115 ILE A O 1
ATOM 980 N N . SER A 1 116 ? 5.293 8.480 10.660 1.00 82.31 116 SER A N 1
ATOM 981 C CA . SER A 1 116 ? 4.933 9.259 11.852 1.00 82.31 116 SER A CA 1
ATOM 982 C C . SER A 1 116 ? 3.710 10.168 11.704 1.00 82.31 116 SER A C 1
ATOM 984 O O . SER A 1 116 ? 3.180 10.600 12.718 1.00 82.31 116 SER A O 1
ATOM 986 N N . LYS A 1 117 ? 3.207 10.436 10.488 1.00 84.75 117 LYS A N 1
ATOM 987 C CA . LYS A 1 117 ? 2.073 11.361 10.251 1.00 84.75 117 LYS A CA 1
ATOM 988 C C . LYS A 1 117 ? 0.827 10.678 9.694 1.00 84.75 117 LYS A C 1
ATOM 990 O O . LYS A 1 117 ? 0.968 9.769 8.877 1.00 84.75 117 LYS A O 1
ATOM 995 N N . GLN A 1 118 ? -0.362 11.149 10.069 1.00 86.25 118 GLN A N 1
ATOM 996 C CA . GLN A 1 118 ? -1.624 10.765 9.427 1.00 86.25 118 GLN A CA 1
ATOM 997 C C . GLN A 1 118 ? -1.448 10.643 7.907 1.00 86.25 118 GLN A C 1
ATOM 999 O O . GLN A 1 118 ? -0.884 11.527 7.265 1.00 86.25 118 GLN A O 1
ATOM 1004 N N . THR A 1 119 ? -1.838 9.492 7.364 1.00 93.25 119 THR A N 1
ATOM 1005 C CA . THR A 1 119 ? -1.493 9.083 6.001 1.00 93.25 119 THR A CA 1
ATOM 1006 C C . THR A 1 119 ? -2.626 8.253 5.421 1.00 93.25 119 THR A C 1
ATOM 1008 O O . THR A 1 119 ? -3.207 7.420 6.122 1.00 93.25 119 THR A O 1
ATOM 1011 N N . SER A 1 120 ? -2.861 8.446 4.126 1.00 95.69 120 SER A N 1
ATOM 1012 C CA . SER A 1 120 ? -3.648 7.549 3.286 1.00 95.69 120 SER A CA 1
ATOM 1013 C C . SER A 1 120 ? -2.749 6.911 2.235 1.00 95.69 120 SER A C 1
ATOM 1015 O O . SER A 1 120 ? -1.877 7.569 1.665 1.00 95.69 120 SER A O 1
ATOM 1017 N N . ILE A 1 121 ? -2.958 5.625 1.991 1.00 96.00 121 ILE A N 1
ATOM 1018 C CA . ILE A 1 121 ? -2.361 4.885 0.886 1.00 96.00 121 ILE A CA 1
ATOM 1019 C C . ILE A 1 121 ? -3.478 4.591 -0.113 1.00 96.00 121 ILE A C 1
ATOM 1021 O O . ILE A 1 121 ? -4.554 4.173 0.299 1.00 96.00 121 ILE A O 1
ATOM 1025 N N . HIS A 1 122 ? -3.204 4.783 -1.403 1.00 95.44 122 HIS A N 1
ATOM 1026 C CA . HIS A 1 122 ? -4.124 4.482 -2.500 1.00 95.44 122 HIS A CA 1
ATOM 1027 C C . HIS A 1 122 ? -3.469 3.477 -3.449 1.00 95.44 122 HIS A C 1
ATOM 1029 O O . HIS A 1 122 ? -2.309 3.676 -3.834 1.00 95.44 122 HIS A O 1
ATOM 1035 N N . PHE A 1 123 ? -4.198 2.425 -3.804 1.00 92.75 123 PHE A N 1
ATOM 1036 C CA . PHE A 1 123 ? -3.787 1.396 -4.758 1.00 92.75 123 PHE A CA 1
ATOM 1037 C C . PHE A 1 123 ? -5.024 0.799 -5.417 1.00 92.75 123 PHE A C 1
ATOM 1039 O O . PHE A 1 123 ? -6.006 0.557 -4.721 1.00 92.75 123 PHE A O 1
ATOM 1046 N N . ASP A 1 124 ? -4.956 0.567 -6.726 1.00 88.75 124 ASP A N 1
ATOM 1047 C CA . ASP A 1 124 ? -6.099 0.110 -7.518 1.00 88.75 124 ASP A CA 1
ATOM 1048 C C . ASP A 1 124 ? -7.380 0.932 -7.217 1.00 88.75 124 ASP A C 1
ATOM 1050 O O . ASP A 1 124 ? -7.316 2.155 -7.038 1.00 88.75 124 ASP A O 1
ATOM 1054 N N . ASP A 1 125 ? -8.524 0.263 -7.069 1.00 93.44 125 ASP A N 1
ATOM 1055 C CA . ASP A 1 125 ? -9.802 0.821 -6.618 1.00 93.44 125 ASP A CA 1
ATOM 1056 C C . ASP A 1 125 ? -9.890 1.074 -5.094 1.00 93.44 125 ASP A C 1
ATOM 1058 O O . ASP A 1 125 ? -10.934 1.507 -4.591 1.00 93.44 125 ASP A O 1
ATOM 1062 N N . ALA A 1 126 ? -8.816 0.831 -4.333 1.00 97.12 126 ALA A N 1
ATOM 1063 C CA . ALA A 1 126 ? -8.822 0.807 -2.873 1.00 97.12 126 ALA A CA 1
ATOM 1064 C C . ALA A 1 126 ? -7.937 1.864 -2.191 1.00 97.12 126 ALA A C 1
ATOM 1066 O O . ALA A 1 126 ? -6.973 2.429 -2.720 1.00 97.12 126 ALA A O 1
ATOM 1067 N N . SER A 1 127 ? -8.261 2.127 -0.928 1.00 97.62 127 SER A N 1
ATOM 1068 C CA . SER A 1 127 ? -7.476 2.992 -0.060 1.00 97.62 127 SER A CA 1
ATOM 1069 C C . SER A 1 127 ? -7.489 2.540 1.396 1.00 97.62 127 SER A C 1
ATOM 1071 O O . SER A 1 127 ? -8.470 1.993 1.905 1.00 97.62 127 SER A O 1
ATOM 1073 N N . ILE A 1 128 ? -6.366 2.800 2.067 1.00 98.12 128 ILE A N 1
ATOM 1074 C CA . ILE A 1 128 ? -6.167 2.577 3.499 1.00 98.12 128 ILE A CA 1
ATOM 1075 C C . ILE A 1 128 ? -5.805 3.913 4.137 1.00 98.12 128 ILE A C 1
ATOM 1077 O O . ILE A 1 128 ? -4.741 4.467 3.854 1.00 98.12 128 ILE A O 1
ATOM 1081 N N . SER A 1 129 ? -6.648 4.407 5.037 1.00 97.88 129 SER A N 1
ATOM 1082 C CA . SER A 1 129 ? -6.431 5.669 5.751 1.00 97.88 129 SER A CA 1
ATOM 1083 C C . SER A 1 129 ? -6.250 5.434 7.244 1.00 97.88 129 SER A C 1
ATOM 1085 O O . SER A 1 129 ? -7.009 4.693 7.858 1.00 97.88 129 SER A O 1
ATOM 1087 N N . PHE A 1 130 ? -5.259 6.087 7.847 1.00 97.88 130 PHE A N 1
ATOM 1088 C CA . PHE A 1 130 ? -4.979 6.002 9.283 1.00 97.88 130 PHE A CA 1
ATOM 1089 C C . PHE A 1 130 ? -5.339 7.315 9.971 1.00 97.88 130 PHE A C 1
ATOM 1091 O O . PHE A 1 130 ? -4.911 8.368 9.509 1.00 97.88 130 PHE A O 1
ATOM 1098 N N . ASN A 1 131 ? -6.055 7.270 11.095 1.00 96.88 131 ASN A N 1
ATOM 1099 C CA . ASN A 1 131 ? -6.339 8.444 11.920 1.00 96.88 131 ASN A CA 1
ATOM 1100 C C . ASN A 1 131 ? -5.724 8.264 13.316 1.00 96.88 131 ASN A C 1
ATOM 1102 O O . ASN A 1 131 ? -6.148 7.416 14.111 1.00 96.88 131 ASN A O 1
ATOM 1106 N N . ASP A 1 132 ? -4.713 9.087 13.603 1.00 95.62 132 ASP A N 1
ATOM 1107 C CA . ASP A 1 132 ? -3.910 8.998 14.821 1.00 95.62 132 ASP A CA 1
ATOM 1108 C C . ASP A 1 132 ? -4.651 9.474 16.069 1.00 95.62 132 ASP A C 1
ATOM 1110 O O . ASP A 1 132 ? -4.353 8.983 17.155 1.00 95.62 132 ASP A O 1
ATOM 1114 N N . GLU A 1 133 ? -5.610 10.384 15.948 1.00 95.75 133 GLU A N 1
ATOM 1115 C CA . GLU A 1 133 ? -6.385 10.893 17.083 1.00 95.75 133 GLU A CA 1
ATOM 1116 C C . GLU A 1 133 ? -7.326 9.806 17.607 1.00 95.75 133 GLU A C 1
ATOM 1118 O O . GLU A 1 133 ? -7.306 9.449 18.786 1.00 95.75 133 GLU A O 1
ATOM 1123 N N . ASN A 1 134 ? -8.071 9.185 16.692 1.00 96.56 134 ASN A N 1
ATOM 1124 C CA . ASN A 1 134 ? -9.079 8.179 17.015 1.00 96.56 134 ASN A CA 1
ATOM 1125 C C . ASN A 1 134 ? -8.515 6.754 17.108 1.00 96.56 134 ASN A C 1
ATOM 1127 O O . ASN A 1 134 ? -9.225 5.840 17.535 1.00 96.56 134 ASN A O 1
ATOM 1131 N N . LYS A 1 135 ? -7.244 6.555 16.724 1.00 97.75 135 LYS A N 1
ATOM 1132 C CA . LYS A 1 135 ? -6.589 5.238 16.603 1.00 97.75 135 LYS A CA 1
ATOM 1133 C C . LYS A 1 135 ? -7.385 4.304 15.690 1.00 97.75 135 LYS A C 1
ATOM 1135 O O . LYS A 1 135 ? -7.636 3.145 16.023 1.00 97.75 135 LYS A O 1
ATOM 1140 N N . THR A 1 136 ? -7.823 4.832 14.553 1.00 98.06 136 THR A N 1
ATOM 1141 C CA . THR A 1 136 ? -8.655 4.103 13.588 1.00 98.06 136 THR A CA 1
ATOM 1142 C C . THR A 1 136 ? -7.920 3.886 12.276 1.00 98.06 136 THR A C 1
ATOM 1144 O O . THR A 1 136 ? -7.026 4.650 11.906 1.00 98.06 136 THR A O 1
ATOM 1147 N N . VAL A 1 137 ? -8.298 2.814 11.590 1.00 98.38 137 VAL A N 1
ATOM 1148 C CA . VAL A 1 137 ? -7.939 2.546 10.202 1.00 98.38 137 VAL A CA 1
ATOM 1149 C C . VAL A 1 137 ? -9.221 2.415 9.394 1.00 98.38 137 VAL A C 1
ATOM 1151 O O . VAL A 1 137 ? -10.166 1.763 9.837 1.00 98.38 137 VAL A O 1
ATOM 1154 N N . THR A 1 138 ? -9.257 3.042 8.228 1.00 98.38 138 THR A N 1
ATOM 1155 C CA . THR A 1 138 ? -10.382 2.980 7.300 1.00 98.38 138 THR A CA 1
ATOM 1156 C C . THR A 1 138 ? -9.943 2.260 6.037 1.00 98.38 138 THR A C 1
ATOM 1158 O O . THR A 1 138 ? -8.948 2.638 5.421 1.00 98.38 138 THR A O 1
ATOM 1161 N N . TRP A 1 139 ? -10.697 1.224 5.684 1.00 98.38 139 TRP A N 1
ATOM 1162 C CA . TRP A 1 139 ? -10.656 0.538 4.400 1.00 98.38 139 TRP A CA 1
ATOM 1163 C C . TRP A 1 139 ? -11.755 1.120 3.517 1.00 98.38 139 TRP A C 1
ATOM 1165 O O . TRP A 1 139 ? -12.881 1.306 3.988 1.00 98.38 139 TRP A O 1
ATOM 1175 N N . SER A 1 140 ? -11.438 1.449 2.269 1.00 98.19 140 SER A N 1
ATOM 1176 C CA . SER A 1 140 ? -12.423 1.953 1.316 1.00 98.19 140 SER A CA 1
ATOM 1177 C C . SER A 1 140 ? -12.062 1.526 -0.096 1.00 98.19 140 SER A C 1
ATOM 1179 O O . SER A 1 140 ? -11.016 1.926 -0.600 1.00 98.19 140 SER A O 1
ATOM 1181 N N . VAL A 1 141 ? -12.976 0.810 -0.732 1.00 97.69 141 VAL A N 1
ATOM 1182 C CA . VAL A 1 141 ? -13.001 0.463 -2.150 1.00 97.69 141 VAL A CA 1
ATOM 1183 C C . VAL A 1 141 ? -14.052 1.336 -2.827 1.00 97.69 141 VAL A C 1
ATOM 1185 O O . VAL A 1 141 ? -15.148 1.516 -2.291 1.00 97.69 141 VAL A O 1
ATOM 1188 N N . SER A 1 142 ? -13.693 1.938 -3.954 1.00 96.62 142 SER A N 1
ATOM 1189 C CA . SER A 1 142 ? -14.606 2.771 -4.743 1.00 96.62 142 SER A CA 1
ATOM 1190 C C . SER A 1 142 ? -15.577 1.898 -5.537 1.00 96.62 142 SER A C 1
ATOM 1192 O O . SER A 1 142 ? -15.233 0.783 -5.910 1.00 96.62 142 SER A O 1
ATOM 1194 N N . GLU A 1 143 ? -16.784 2.401 -5.801 1.00 95.75 143 GLU A N 1
ATOM 1195 C CA . GLU A 1 143 ? -17.778 1.683 -6.607 1.00 95.75 143 GLU A CA 1
ATOM 1196 C C . GLU A 1 143 ? -17.292 1.545 -8.052 1.00 95.75 143 GLU A C 1
ATOM 1198 O O . GLU A 1 143 ? -17.160 2.540 -8.766 1.00 95.75 143 GLU A O 1
ATOM 1203 N N . ASN A 1 144 ? -16.987 0.316 -8.468 1.00 95.81 144 ASN A N 1
ATOM 1204 C CA . ASN A 1 144 ? -16.537 -0.000 -9.821 1.00 95.81 144 ASN A CA 1
ATOM 1205 C C . ASN A 1 144 ? -16.801 -1.492 -10.130 1.00 95.81 144 ASN A C 1
ATOM 1207 O O . ASN A 1 144 ? -17.121 -2.285 -9.242 1.00 95.81 144 ASN A O 1
ATOM 1211 N N . ASN A 1 145 ? -16.703 -1.879 -11.401 1.00 95.25 145 ASN A N 1
ATOM 1212 C CA . ASN A 1 145 ? -16.929 -3.249 -11.856 1.00 95.25 145 ASN A CA 1
ATOM 1213 C C . ASN A 1 145 ? -15.844 -4.195 -11.308 1.00 95.25 145 ASN A C 1
ATOM 1215 O O . ASN A 1 145 ? -14.680 -4.001 -11.660 1.00 95.25 145 ASN A O 1
ATOM 1219 N N . HIS A 1 146 ? -16.193 -5.208 -10.504 1.00 93.50 146 HIS A N 1
ATOM 1220 C CA . HIS A 1 146 ? -15.255 -6.136 -9.821 1.00 93.50 146 HIS A CA 1
ATOM 1221 C C . HIS A 1 146 ? -14.197 -5.433 -8.949 1.00 93.50 146 HIS A C 1
ATOM 1223 O O . HIS A 1 146 ? -13.053 -5.879 -8.842 1.00 93.50 146 HIS A O 1
ATOM 1229 N N . ALA A 1 147 ? -14.543 -4.272 -8.386 1.00 94.75 147 ALA A N 1
ATOM 1230 C CA . ALA A 1 147 ? -13.611 -3.441 -7.625 1.00 94.75 147 ALA A CA 1
ATOM 1231 C C . ALA A 1 147 ? -13.168 -4.090 -6.313 1.00 94.75 147 ALA A C 1
ATOM 1233 O O . ALA A 1 147 ? -12.015 -3.956 -5.908 1.00 94.75 147 ALA A O 1
ATOM 1234 N N . VAL A 1 148 ? -14.086 -4.777 -5.625 1.00 95.69 148 VAL A N 1
ATOM 1235 C CA . VAL A 1 148 ? -13.805 -5.386 -4.322 1.00 95.69 148 VAL A CA 1
ATOM 1236 C C . VAL A 1 148 ? -12.923 -6.607 -4.518 1.00 95.69 148 VAL A C 1
ATOM 1238 O O . VAL A 1 148 ? -11.933 -6.743 -3.806 1.00 95.69 148 VAL A O 1
ATOM 1241 N N . GLU A 1 149 ? -13.222 -7.448 -5.508 1.00 93.88 149 GLU A N 1
ATOM 1242 C CA . GLU A 1 149 ? -12.364 -8.584 -5.861 1.00 93.88 149 GLU A CA 1
ATOM 1243 C C . GLU A 1 149 ? -10.916 -8.137 -6.115 1.00 93.88 149 GLU A C 1
ATOM 1245 O O . GLU A 1 149 ? -10.011 -8.555 -5.387 1.00 93.88 149 GLU A O 1
ATOM 1250 N N . ARG A 1 150 ? -10.699 -7.193 -7.042 1.00 92.31 150 ARG A N 1
ATOM 1251 C CA . ARG A 1 150 ? -9.352 -6.680 -7.346 1.00 92.31 150 ARG A CA 1
ATOM 1252 C C . ARG A 1 150 ? -8.669 -6.026 -6.143 1.00 92.31 150 ARG A C 1
ATOM 1254 O O . ARG A 1 150 ? -7.487 -6.260 -5.876 1.00 92.31 150 ARG A O 1
ATOM 1261 N N . ALA A 1 151 ? -9.422 -5.254 -5.357 1.00 94.38 151 ALA A N 1
ATOM 1262 C CA . ALA A 1 151 ? -8.909 -4.632 -4.144 1.00 94.38 151 ALA A CA 1
ATOM 1263 C C . ALA A 1 151 ? -8.369 -5.661 -3.137 1.00 94.38 151 ALA A C 1
ATOM 1265 O O . ALA A 1 151 ? -7.339 -5.405 -2.510 1.00 94.38 151 ALA A O 1
ATOM 1266 N N . HIS A 1 152 ? -9.037 -6.810 -2.982 1.00 94.62 152 HIS A N 1
ATOM 1267 C CA . HIS A 1 152 ? -8.608 -7.900 -2.095 1.00 94.62 152 HIS A CA 1
ATOM 1268 C C . HIS A 1 152 ? -7.452 -8.728 -2.666 1.00 94.62 152 HIS A C 1
ATOM 1270 O O . HIS A 1 152 ? -6.613 -9.197 -1.894 1.00 94.62 152 HIS A O 1
ATOM 1276 N N . GLU A 1 153 ? -7.356 -8.864 -3.990 1.00 92.31 153 GLU A N 1
ATOM 1277 C CA . GLU A 1 153 ? -6.200 -9.480 -4.660 1.00 92.31 153 GLU A CA 1
ATOM 1278 C C . GLU A 1 153 ? -4.921 -8.649 -4.497 1.00 92.31 153 GLU A C 1
ATOM 1280 O O . GLU A 1 153 ? -3.805 -9.184 -4.497 1.00 92.31 153 GLU A O 1
ATOM 1285 N N . HIS A 1 154 ? -5.052 -7.331 -4.316 1.00 92.00 154 HIS A N 1
ATOM 1286 C CA . HIS A 1 154 ? -3.895 -6.468 -4.159 1.00 92.00 154 HIS A CA 1
ATOM 1287 C C . HIS A 1 154 ? -3.103 -6.810 -2.871 1.00 92.00 154 HIS A C 1
ATOM 1289 O O . HIS A 1 154 ? -3.655 -6.792 -1.765 1.00 92.00 154 HIS A O 1
ATOM 1295 N N . PRO A 1 155 ? -1.766 -7.007 -2.928 1.00 91.88 155 PRO A N 1
ATOM 1296 C CA . PRO A 1 155 ? -0.982 -7.494 -1.781 1.00 91.88 155 PRO A CA 1
ATOM 1297 C C . PRO A 1 155 ? -1.058 -6.631 -0.514 1.00 91.88 155 PRO A C 1
ATOM 1299 O O . PRO A 1 155 ? -0.858 -7.114 0.601 1.00 91.88 155 PRO A O 1
ATOM 1302 N N . MET A 1 156 ? -1.352 -5.337 -0.661 1.00 95.06 156 MET A N 1
ATOM 1303 C CA . MET A 1 156 ? -1.532 -4.445 0.488 1.00 95.06 156 MET A CA 1
ATOM 1304 C C . MET A 1 156 ? -2.818 -4.705 1.273 1.00 95.06 156 MET A C 1
ATOM 1306 O O . MET A 1 156 ? -2.817 -4.455 2.480 1.00 95.06 156 MET A O 1
ATOM 1310 N N . ALA A 1 157 ? -3.876 -5.213 0.634 1.00 95.69 157 ALA A N 1
ATOM 1311 C CA . ALA A 1 157 ? -5.069 -5.667 1.338 1.00 95.69 157 ALA A CA 1
ATOM 1312 C C . ALA A 1 157 ? -4.724 -6.870 2.220 1.00 95.69 157 ALA A C 1
ATOM 1314 O O . ALA A 1 157 ? -4.967 -6.826 3.424 1.00 95.69 157 ALA A O 1
ATOM 1315 N N . GLY A 1 158 ? -4.015 -7.865 1.673 1.00 94.38 158 GLY A N 1
ATOM 1316 C CA . GLY A 1 158 ? -3.509 -9.007 2.443 1.00 94.38 158 GLY A CA 1
ATOM 1317 C C . GLY A 1 158 ? -2.708 -8.586 3.681 1.00 94.38 158 GLY A C 1
ATOM 1318 O O . GLY A 1 158 ? -2.983 -9.049 4.786 1.00 94.38 158 GLY A O 1
ATOM 1319 N N . VAL A 1 159 ? -1.783 -7.627 3.539 1.00 96.25 159 VAL A N 1
ATOM 1320 C CA . VAL A 1 159 ? -1.017 -7.084 4.679 1.00 96.25 159 VAL A CA 1
ATOM 1321 C C . VAL A 1 159 ? -1.918 -6.416 5.723 1.00 96.25 159 VAL A C 1
ATOM 1323 O O . VAL A 1 159 ? -1.678 -6.575 6.924 1.00 96.25 159 VAL A O 1
ATOM 1326 N N . LEU A 1 160 ? -2.918 -5.640 5.296 1.00 97.62 160 LEU A N 1
ATOM 1327 C CA . LEU A 1 160 ? -3.859 -4.980 6.201 1.00 97.62 160 LEU A CA 1
ATOM 1328 C C . LEU A 1 160 ? -4.691 -6.005 6.974 1.00 97.62 160 LEU A C 1
ATOM 1330 O O . LEU A 1 160 ? -4.742 -5.940 8.203 1.00 97.62 160 LEU A O 1
ATOM 1334 N N . PHE A 1 161 ? -5.327 -6.936 6.267 1.00 96.88 161 PHE A N 1
ATOM 1335 C CA . PHE A 1 161 ? -6.224 -7.922 6.857 1.00 96.88 161 PHE A CA 1
ATOM 1336 C C . PHE A 1 161 ? -5.473 -8.890 7.774 1.00 96.88 161 PHE A C 1
ATOM 1338 O O . PHE A 1 161 ? -5.897 -9.095 8.910 1.00 96.88 161 PHE A O 1
ATOM 1345 N N . GLU A 1 162 ? -4.285 -9.354 7.378 1.00 96.06 162 GLU A N 1
ATOM 1346 C CA . GLU A 1 162 ? -3.402 -10.136 8.250 1.00 96.06 162 GLU A CA 1
ATOM 1347 C C . GLU A 1 162 ? -2.998 -9.332 9.500 1.00 96.06 162 GLU A C 1
ATOM 1349 O O . GLU A 1 162 ? -2.945 -9.856 10.615 1.00 96.06 162 GLU A O 1
ATOM 1354 N N . ALA A 1 163 ? -2.707 -8.035 9.360 1.00 96.94 163 ALA A N 1
ATOM 1355 C CA . ALA A 1 163 ? -2.403 -7.191 10.512 1.00 96.94 163 ALA A CA 1
ATOM 1356 C C . ALA A 1 163 ? -3.610 -7.036 11.450 1.00 96.94 163 ALA A C 1
ATOM 1358 O O . ALA A 1 163 ? -3.406 -7.025 12.661 1.00 96.94 163 ALA A O 1
ATOM 1359 N N . LEU A 1 164 ? -4.834 -6.943 10.918 1.00 97.12 164 LEU A N 1
ATOM 1360 C CA . LEU A 1 164 ? -6.075 -6.854 11.696 1.00 97.12 164 LEU A CA 1
ATOM 1361 C C . LEU A 1 164 ? -6.379 -8.157 12.445 1.00 97.12 164 LEU A C 1
ATOM 1363 O O . LEU A 1 164 ? -6.766 -8.112 13.611 1.00 97.12 164 LEU A O 1
ATOM 1367 N N . GLU A 1 165 ? -6.157 -9.313 11.820 1.00 95.69 165 GLU A N 1
ATOM 1368 C CA . GLU A 1 165 ? -6.335 -10.628 12.455 1.00 95.69 165 GLU A CA 1
ATOM 1369 C C . GLU A 1 165 ? -5.430 -10.835 13.675 1.00 95.69 165 GLU A C 1
ATOM 1371 O O . GLU A 1 165 ? -5.799 -11.540 14.614 1.00 95.69 165 GLU A O 1
ATOM 1376 N N . ASN A 1 166 ? -4.260 -10.195 13.683 1.00 96.25 166 ASN A N 1
ATOM 1377 C CA . ASN A 1 166 ? -3.283 -10.295 14.764 1.00 96.25 166 ASN A CA 1
ATOM 1378 C C . ASN A 1 166 ? -3.494 -9.272 15.898 1.00 96.25 166 ASN A C 1
ATOM 1380 O O . ASN A 1 166 ? -2.703 -9.240 16.840 1.00 96.25 166 ASN A O 1
ATOM 1384 N N . VAL A 1 167 ? -4.525 -8.422 15.831 1.00 96.69 167 VAL A N 1
ATOM 1385 C CA . VAL A 1 167 ? -4.813 -7.441 16.889 1.00 96.69 167 VAL A CA 1
ATOM 1386 C C . VAL A 1 167 ? -5.490 -8.116 18.080 1.00 96.69 167 VAL A C 1
ATOM 1388 O O . VAL A 1 167 ? -6.542 -8.743 17.955 1.00 96.69 167 VAL A O 1
ATOM 1391 N N . GLU A 1 168 ? -4.960 -7.899 19.285 1.00 96.38 168 GLU A N 1
ATOM 1392 C CA . GLU A 1 168 ? -5.665 -8.289 20.507 1.00 96.38 168 GLU A CA 1
ATOM 1393 C C . GLU A 1 168 ? -6.792 -7.302 20.834 1.00 96.38 168 GLU A C 1
ATOM 1395 O O . GLU A 1 168 ? -6.572 -6.266 21.476 1.00 96.38 168 GLU A O 1
ATOM 1400 N N . TRP A 1 169 ? -8.014 -7.624 20.425 1.00 96.19 169 TRP A N 1
ATOM 1401 C CA . TRP A 1 169 ? -9.176 -6.765 20.637 1.00 96.19 169 TRP A CA 1
ATOM 1402 C C . TRP A 1 169 ? -9.528 -6.577 22.125 1.00 96.19 169 TRP A C 1
ATOM 1404 O O . TRP A 1 169 ? -9.469 -7.496 22.940 1.00 96.19 169 TRP A O 1
ATOM 1414 N N . LYS A 1 170 ? -9.911 -5.347 22.485 1.00 96.06 170 LYS A N 1
ATOM 1415 C CA . LYS A 1 170 ? -10.395 -4.920 23.813 1.00 96.06 170 LYS A CA 1
ATOM 1416 C C . LYS A 1 170 ? -11.833 -4.374 23.713 1.00 96.06 170 LYS A C 1
ATOM 1418 O O . LYS A 1 170 ? -12.301 -4.040 22.625 1.00 96.06 170 LYS A O 1
ATOM 1423 N N . ARG A 1 171 ? -12.519 -4.194 24.852 1.00 94.50 171 ARG A N 1
ATOM 1424 C CA . ARG A 1 171 ? -13.956 -3.820 24.950 1.00 94.50 171 ARG A CA 1
ATOM 1425 C C . ARG A 1 171 ? -14.410 -2.635 24.076 1.00 94.50 171 ARG A C 1
ATOM 1427 O O . ARG A 1 171 ? -15.550 -2.622 23.641 1.00 94.50 171 ARG A O 1
ATOM 1434 N N . LYS A 1 172 ? -13.552 -1.637 23.836 1.00 96.31 172 LYS A N 1
ATOM 1435 C CA . LYS A 1 172 ? -13.867 -0.415 23.060 1.00 96.31 172 LYS A CA 1
ATOM 1436 C C . LYS A 1 172 ? -13.116 -0.344 21.722 1.00 96.31 172 LYS A C 1
ATOM 1438 O O . LYS A 1 172 ? -12.747 0.740 21.279 1.00 96.31 172 LYS A O 1
ATOM 1443 N N . SER A 1 173 ? -12.812 -1.490 21.125 1.00 97.12 173 SER A N 1
ATOM 1444 C CA . SER A 1 173 ? -12.070 -1.597 19.864 1.00 97.12 173 SER A CA 1
ATOM 1445 C C . SER A 1 173 ? -12.761 -2.562 18.907 1.00 97.12 173 SER A C 1
ATOM 1447 O O . SER A 1 173 ? -13.639 -3.319 19.325 1.00 97.12 173 SER A O 1
ATOM 1449 N N . GLY A 1 17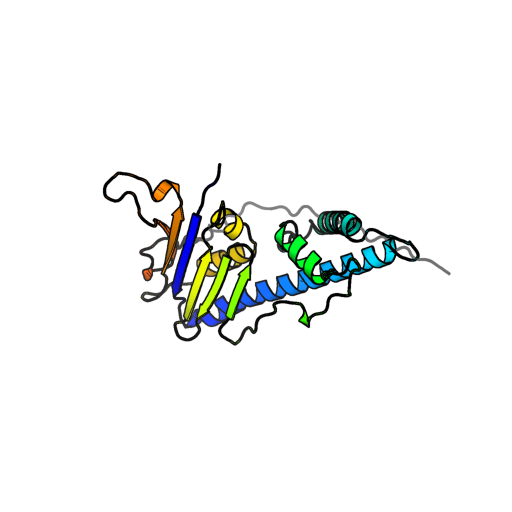4 ? -12.359 -2.525 17.643 1.00 97.00 174 GLY A N 1
ATOM 1450 C CA . GLY A 1 174 ? -12.993 -3.271 16.569 1.00 97.00 174 GLY A CA 1
ATOM 1451 C C . GLY A 1 174 ? -13.768 -2.379 15.607 1.00 97.00 174 GLY A C 1
ATOM 1452 O O . GLY A 1 174 ? -13.567 -1.164 15.569 1.00 97.00 174 GLY A O 1
ATOM 1453 N N . GLY A 1 175 ? -14.648 -2.995 14.832 1.00 96.56 175 GLY A N 1
ATOM 1454 C CA . GLY A 1 175 ? -15.497 -2.345 13.843 1.00 96.56 175 GLY A CA 1
ATOM 1455 C C . GLY A 1 175 ? -15.976 -3.343 12.795 1.00 96.56 175 GLY A C 1
ATOM 1456 O O . GLY A 1 175 ? -15.648 -4.532 12.859 1.00 96.56 175 GLY A O 1
ATOM 1457 N N . THR A 1 176 ? -16.723 -2.837 11.823 1.00 96.38 176 THR A N 1
ATOM 1458 C CA . THR A 1 176 ? -17.306 -3.640 10.747 1.00 96.38 176 THR A CA 1
ATOM 1459 C C . THR A 1 176 ? -16.918 -3.042 9.403 1.00 96.38 176 THR A C 1
ATOM 1461 O O . THR A 1 176 ? -16.905 -1.819 9.243 1.00 96.38 176 THR A O 1
ATOM 1464 N N . ILE A 1 177 ? -16.595 -3.913 8.454 1.00 95.94 177 ILE A N 1
ATOM 1465 C CA . ILE A 1 177 ? -16.489 -3.582 7.036 1.00 95.94 177 ILE A CA 1
ATOM 1466 C C . ILE A 1 177 ? -17.763 -4.076 6.370 1.00 95.94 177 ILE A C 1
ATOM 1468 O O . ILE A 1 177 ? -18.180 -5.214 6.598 1.00 95.94 177 ILE A O 1
ATOM 1472 N N . VAL A 1 178 ? -18.399 -3.188 5.614 1.00 95.12 178 VAL A N 1
ATOM 1473 C CA . VAL A 1 178 ? -19.627 -3.469 4.881 1.00 95.12 178 VAL A CA 1
ATOM 1474 C C . VAL A 1 178 ? -19.383 -3.347 3.384 1.00 95.12 178 VAL A C 1
ATOM 1476 O O . VAL A 1 178 ? -18.607 -2.495 2.947 1.00 95.12 178 VAL A O 1
ATOM 1479 N N . LYS A 1 179 ? -20.060 -4.195 2.620 1.00 94.12 179 LYS A N 1
ATOM 1480 C CA . LYS A 1 179 ? -20.050 -4.245 1.162 1.00 94.12 179 LYS A CA 1
ATOM 1481 C C . LYS A 1 179 ? -21.467 -4.037 0.639 1.00 94.12 179 LYS A C 1
ATOM 1483 O O . LYS A 1 179 ? -22.438 -4.319 1.344 1.00 94.12 179 LYS A O 1
ATOM 1488 N N . ASN A 1 180 ? -21.571 -3.537 -0.582 1.00 92.69 180 ASN A N 1
ATOM 1489 C CA . ASN A 1 180 ? -22.801 -3.547 -1.362 1.00 92.69 180 ASN A CA 1
ATOM 1490 C C . ASN A 1 180 ? -22.454 -3.838 -2.828 1.00 92.69 180 ASN A C 1
ATOM 1492 O O . ASN A 1 180 ? -21.341 -3.537 -3.270 1.00 92.69 180 ASN A O 1
ATOM 1496 N N . ASP A 1 181 ? -23.398 -4.415 -3.558 1.00 88.75 181 ASP A N 1
ATOM 1497 C CA . ASP A 1 181 ? -23.292 -4.688 -4.984 1.00 88.75 181 ASP A CA 1
ATOM 1498 C C . ASP A 1 181 ? -24.618 -4.388 -5.705 1.00 88.75 181 ASP A C 1
ATOM 1500 O O . ASP A 1 181 ? -25.664 -4.176 -5.090 1.00 88.75 181 ASP A O 1
ATOM 1504 N N . GLU A 1 182 ? -24.549 -4.310 -7.031 1.00 83.38 182 GLU A N 1
ATOM 1505 C CA . GLU A 1 182 ? -25.686 -4.028 -7.914 1.00 83.38 182 GLU A CA 1
ATOM 1506 C C . GLU A 1 182 ? -26.870 -4.988 -7.687 1.00 83.38 182 GLU A C 1
ATOM 1508 O O . GLU A 1 182 ? -28.022 -4.557 -7.686 1.00 83.38 182 GLU A O 1
ATOM 1513 N N . TYR A 1 183 ? -26.599 -6.265 -7.402 1.00 76.94 183 TYR A N 1
ATOM 1514 C CA . TYR A 1 183 ? -27.624 -7.301 -7.243 1.00 76.94 183 TYR A CA 1
ATOM 1515 C C . TYR A 1 183 ? -28.335 -7.235 -5.886 1.00 76.94 183 TYR A C 1
ATOM 1517 O O . TYR A 1 183 ? -29.521 -7.545 -5.794 1.00 76.94 183 TYR A O 1
ATOM 1525 N N . HIS A 1 184 ? -27.644 -6.781 -4.841 1.00 72.25 184 HIS A N 1
ATOM 1526 C CA . HIS A 1 184 ? -28.226 -6.528 -3.525 1.00 72.25 184 HIS A CA 1
ATOM 1527 C C . HIS A 1 184 ? -28.979 -5.196 -3.449 1.00 72.25 184 HIS A C 1
ATOM 1529 O O . HIS A 1 184 ? -29.619 -4.933 -2.439 1.00 72.25 184 HIS A O 1
ATOM 1535 N N . ARG A 1 185 ? -28.937 -4.338 -4.479 1.00 62.62 185 ARG A N 1
ATOM 1536 C CA . ARG A 1 185 ? -29.662 -3.054 -4.474 1.00 62.62 185 ARG A CA 1
ATOM 1537 C C . ARG A 1 185 ? -31.111 -3.176 -4.964 1.00 62.62 185 ARG A C 1
ATOM 1539 O O . ARG A 1 185 ? -31.940 -2.356 -4.581 1.00 62.62 185 ARG A O 1
ATOM 1546 N N . GLU A 1 186 ? -31.417 -4.187 -5.779 1.00 60.09 186 GLU A N 1
ATOM 1547 C CA . GLU A 1 186 ? -32.702 -4.320 -6.492 1.00 60.09 186 GLU A CA 1
ATOM 1548 C C . GLU A 1 186 ? -33.619 -5.442 -5.979 1.00 60.09 186 GLU A C 1
ATOM 1550 O O . GLU A 1 186 ? -34.656 -5.724 -6.580 1.00 60.09 186 GLU A O 1
ATOM 1555 N N . SER A 1 187 ? -33.287 -6.087 -4.860 1.00 54.97 187 SER A N 1
ATOM 1556 C CA . SER A 1 187 ? -34.216 -7.026 -4.230 1.00 54.97 187 SER A CA 1
ATOM 1557 C C . SER A 1 187 ? -35.505 -6.295 -3.819 1.00 54.97 187 SER A C 1
ATOM 1559 O O . SER A 1 187 ? -35.498 -5.497 -2.884 1.00 54.97 187 SER A O 1
ATOM 1561 N N . TYR A 1 188 ? -36.615 -6.597 -4.505 1.00 53.69 188 TYR A N 1
ATOM 1562 C CA . TYR A 1 188 ? -37.965 -6.057 -4.260 1.00 53.69 188 TYR A CA 1
ATOM 1563 C C . TYR A 1 188 ? -38.589 -6.492 -2.914 1.00 53.69 188 TYR A C 1
ATOM 1565 O O . TYR A 1 188 ? -39.714 -6.098 -2.607 1.00 53.69 188 TYR A O 1
ATOM 1573 N N . GLU A 1 189 ? -37.895 -7.309 -2.120 1.00 57.75 189 GLU A N 1
ATOM 1574 C CA . GLU A 1 189 ? -38.330 -7.745 -0.789 1.00 57.75 189 GLU A CA 1
ATOM 1575 C C . GLU A 1 189 ? -38.038 -6.672 0.286 1.00 57.75 189 GLU A C 1
ATOM 1577 O O . GLU A 1 189 ? -36.980 -6.035 0.271 1.00 57.75 189 GLU A O 1
ATOM 1582 N N . GLU A 1 1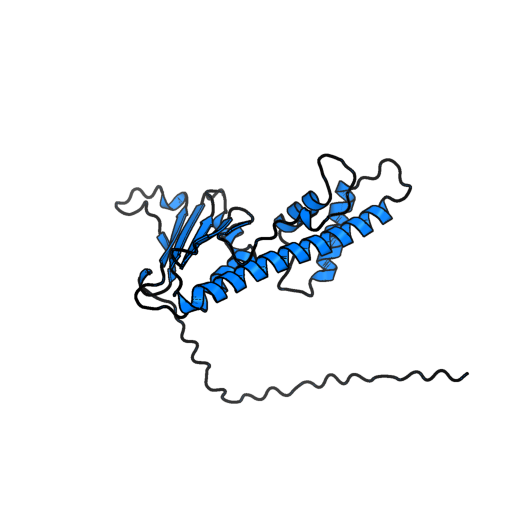90 ? -38.965 -6.472 1.237 1.00 41.47 190 GLU A N 1
ATOM 1583 C CA . GLU A 1 190 ? -38.721 -5.686 2.461 1.00 41.47 190 GLU A CA 1
ATOM 1584 C C . GLU A 1 190 ? -37.477 -6.255 3.183 1.00 41.47 190 GLU A C 1
ATOM 1586 O O . GLU A 1 190 ? -37.416 -7.454 3.430 1.00 41.47 190 GLU A O 1
ATOM 1591 N N . ASP A 1 191 ? -36.484 -5.401 3.482 1.00 52.25 191 ASP A N 1
ATOM 1592 C CA . ASP A 1 191 ? -35.109 -5.698 3.966 1.00 52.25 191 ASP A CA 1
ATOM 1593 C C . ASP A 1 191 ? -34.049 -6.142 2.928 1.00 52.25 191 ASP A C 1
ATOM 1595 O O . ASP A 1 191 ? -32.876 -6.305 3.274 1.00 52.25 191 ASP A O 1
ATOM 1599 N N . GLY A 1 192 ? -34.387 -6.248 1.640 1.00 49.69 192 GLY A N 1
ATOM 1600 C CA . GLY A 1 192 ? -33.490 -6.818 0.625 1.00 49.69 192 GLY A CA 1
ATOM 1601 C C . GLY A 1 192 ? -32.396 -5.911 0.034 1.00 49.69 192 GLY A C 1
ATOM 1602 O O . GLY A 1 192 ? -31.533 -6.404 -0.681 1.00 49.69 192 GLY A O 1
ATOM 1603 N N . GLY A 1 193 ? -32.409 -4.604 0.321 1.00 54.31 193 GLY A N 1
ATOM 1604 C CA . GLY A 1 193 ? -31.590 -3.581 -0.362 1.00 54.31 193 GLY A CA 1
ATOM 1605 C C . GLY A 1 193 ? -30.276 -3.159 0.325 1.00 54.31 193 GLY A C 1
ATOM 1606 O O . GLY A 1 193 ? -29.730 -2.091 0.027 1.00 54.31 193 GLY A O 1
ATOM 1607 N N . GLY A 1 194 ? -29.844 -3.884 1.361 1.00 74.25 194 GLY A N 1
ATOM 1608 C CA . GLY A 1 194 ? -28.934 -3.368 2.389 1.00 74.25 194 GLY A CA 1
ATOM 1609 C C . GLY A 1 194 ? -27.451 -3.705 2.209 1.00 74.25 194 GLY A C 1
ATOM 1610 O O . GLY A 1 194 ? -27.080 -4.795 1.784 1.00 74.25 194 GLY A O 1
ATOM 1611 N N . ASN A 1 195 ? -26.578 -2.789 2.646 1.00 85.81 195 ASN A N 1
ATOM 1612 C CA . ASN A 1 195 ? -25.158 -3.091 2.853 1.00 85.81 195 ASN A CA 1
ATOM 1613 C C . ASN A 1 195 ? -25.018 -4.292 3.805 1.00 85.81 195 ASN A C 1
ATOM 1615 O O . ASN A 1 195 ? -25.598 -4.280 4.894 1.00 85.81 195 ASN A O 1
ATOM 1619 N N . TYR A 1 196 ? -24.187 -5.273 3.463 1.00 89.75 196 TYR A N 1
ATOM 1620 C CA . TYR A 1 196 ? -23.945 -6.448 4.301 1.00 89.75 196 TYR A CA 1
ATOM 1621 C C . TYR A 1 196 ? -22.520 -6.457 4.858 1.00 89.75 196 TYR A C 1
ATOM 1623 O O . TYR A 1 196 ? -21.585 -5.924 4.265 1.00 89.75 196 TYR A O 1
ATOM 1631 N N . ALA A 1 197 ? -22.340 -7.037 6.047 1.00 92.06 197 ALA A N 1
ATOM 1632 C CA . ALA A 1 197 ? -21.037 -7.089 6.707 1.00 92.06 197 ALA A CA 1
ATOM 1633 C C . ALA A 1 197 ? -20.153 -8.188 6.097 1.00 92.06 197 ALA A C 1
ATOM 1635 O O . ALA A 1 197 ? -20.512 -9.361 6.168 1.00 92.06 197 ALA A O 1
ATOM 1636 N N . THR A 1 198 ? -18.978 -7.825 5.585 1.00 93.81 198 THR A N 1
ATOM 1637 C CA . THR A 1 198 ? -17.972 -8.768 5.063 1.00 93.81 198 THR A CA 1
ATOM 1638 C C . THR A 1 198 ? -16.943 -9.145 6.120 1.00 93.81 198 THR A C 1
ATOM 1640 O O . THR A 1 198 ? -16.563 -10.308 6.237 1.00 93.81 198 THR A O 1
ATOM 1643 N N . HIS A 1 199 ? -16.548 -8.185 6.960 1.00 94.56 199 HIS A N 1
ATOM 1644 C CA . HIS A 1 199 ? -15.612 -8.415 8.057 1.00 94.56 199 HIS A CA 1
ATOM 1645 C C . HIS A 1 199 ? -16.095 -7.781 9.355 1.00 94.56 199 HIS A C 1
ATOM 1647 O O . HIS A 1 199 ? -16.587 -6.652 9.384 1.00 94.56 199 HIS A O 1
ATOM 1653 N N . ARG A 1 200 ? -15.897 -8.502 10.461 1.00 95.00 200 ARG A N 1
ATOM 1654 C CA . ARG A 1 200 ? -16.219 -8.053 11.818 1.00 95.00 200 ARG A CA 1
ATOM 1655 C C . ARG A 1 200 ? -15.005 -8.246 12.711 1.00 95.00 200 ARG A C 1
ATOM 1657 O O . ARG A 1 200 ? -14.512 -9.360 12.873 1.00 95.00 200 ARG A O 1
ATOM 1664 N N . TYR A 1 201 ? -14.550 -7.162 13.324 1.00 94.88 201 TYR A N 1
ATOM 1665 C CA . TYR A 1 201 ? -13.390 -7.156 14.204 1.00 94.88 201 TYR A CA 1
ATOM 1666 C C . TYR A 1 201 ? -13.787 -6.724 15.606 1.00 94.88 201 TYR A C 1
ATOM 1668 O O . TYR A 1 201 ? -14.469 -5.716 15.773 1.00 94.88 201 TYR A O 1
ATOM 1676 N N . GLY A 1 202 ? -13.311 -7.461 16.610 1.00 94.69 202 GLY A N 1
ATOM 1677 C CA . GLY A 1 202 ? -13.462 -7.132 18.025 1.00 94.69 202 GLY A CA 1
ATOM 1678 C C . GLY A 1 202 ? -14.904 -6.931 18.524 1.00 94.69 202 GLY A C 1
ATOM 1679 O O . GLY A 1 202 ? -15.877 -7.160 17.801 1.00 94.69 202 GLY A O 1
ATOM 1680 N N . PRO A 1 203 ? -15.051 -6.469 19.778 1.00 94.06 203 PRO A N 1
ATOM 1681 C CA . PRO A 1 203 ? -16.355 -6.248 20.401 1.00 94.06 203 PRO A CA 1
ATOM 1682 C C . PRO A 1 203 ? -17.243 -5.233 19.675 1.00 94.06 203 PRO A C 1
ATOM 1684 O O . PRO A 1 203 ? -18.455 -5.412 19.638 1.00 94.06 203 PRO A O 1
ATOM 1687 N N . LEU A 1 204 ? -16.664 -4.186 19.069 1.00 93.25 204 LEU A N 1
ATOM 1688 C CA . LEU A 1 204 ? -17.449 -3.195 18.317 1.00 93.25 204 LEU A CA 1
ATOM 1689 C C . LEU A 1 204 ? -18.022 -3.742 16.997 1.00 93.25 204 LEU A C 1
ATOM 1691 O O . LEU A 1 204 ? -18.966 -3.159 16.479 1.00 93.25 204 LEU A O 1
ATOM 1695 N N . GLY A 1 205 ? -17.480 -4.841 16.462 1.00 89.69 205 GLY A N 1
ATOM 1696 C CA . GLY A 1 205 ? -17.997 -5.504 15.260 1.00 89.69 205 GLY A CA 1
ATOM 1697 C C . GLY A 1 205 ? -19.038 -6.600 15.531 1.00 89.69 205 GLY A C 1
ATOM 1698 O O . GLY A 1 205 ? -19.514 -7.227 14.589 1.00 89.69 205 GLY A O 1
ATOM 1699 N N . GLY A 1 206 ? -19.379 -6.879 16.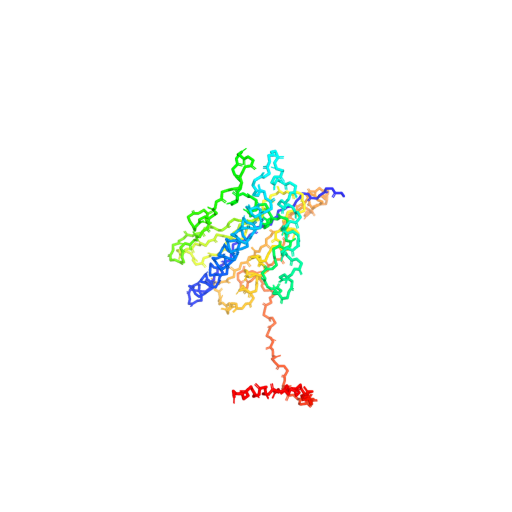795 1.00 83.38 206 GLY A N 1
ATOM 1700 C CA . GLY A 1 206 ? -20.368 -7.901 17.172 1.00 83.38 206 GLY A CA 1
ATOM 1701 C C . GLY A 1 206 ? -19.870 -9.360 17.234 1.00 83.38 206 GLY A C 1
ATOM 1702 O O . GLY A 1 206 ? -20.702 -10.226 17.464 1.00 83.38 206 GLY A O 1
ATOM 1703 N N . GLU A 1 207 ? -18.554 -9.608 17.072 1.00 71.31 207 GLU A N 1
ATOM 1704 C CA . GLU A 1 207 ? -17.814 -10.906 17.057 1.00 71.31 207 GLU A CA 1
ATOM 1705 C C . GLU A 1 207 ? -18.340 -12.012 16.092 1.00 71.31 207 GLU A C 1
ATOM 1707 O O . GLU A 1 207 ? -19.526 -12.137 15.837 1.00 71.31 207 GLU A O 1
ATOM 1712 N N . LYS A 1 208 ? -17.529 -12.875 15.452 1.00 49.88 208 LYS A N 1
ATOM 1713 C CA . LYS A 1 208 ? -16.199 -13.424 15.779 1.00 49.88 208 LYS A CA 1
ATOM 1714 C C . LYS A 1 208 ? -15.272 -13.499 14.552 1.00 49.88 208 LYS A C 1
ATOM 1716 O O . LYS A 1 208 ? -15.682 -14.012 13.524 1.00 49.88 208 LYS A O 1
ATOM 1721 N N . THR A 1 209 ? -13.983 -13.230 14.772 1.00 48.25 209 THR A N 1
ATOM 1722 C CA . THR A 1 209 ? -12.948 -14.282 14.855 1.00 48.25 209 THR A CA 1
ATOM 1723 C C . THR A 1 209 ? -11.766 -13.779 15.671 1.00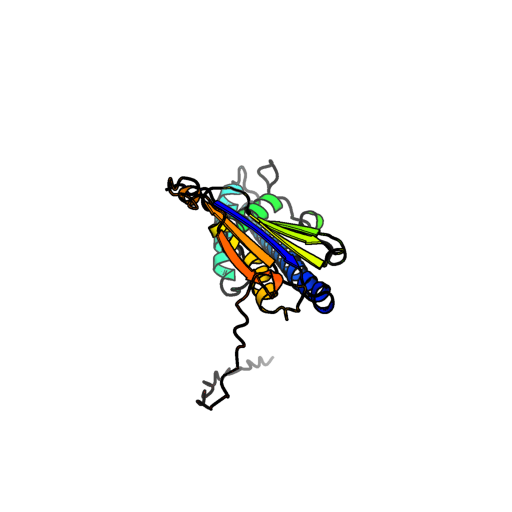 48.25 209 THR A C 1
ATOM 1725 O O . THR A 1 209 ? -10.931 -13.021 15.194 1.00 48.25 209 THR A O 1
ATOM 1728 N N . GLY A 1 210 ? -11.643 -14.296 16.888 1.00 39.75 210 GLY A N 1
ATOM 1729 C CA . GLY A 1 210 ? -10.392 -14.928 17.259 1.00 39.75 210 GLY A CA 1
ATOM 1730 C C . GLY A 1 210 ? -10.584 -16.423 17.049 1.00 39.75 210 GLY A C 1
ATOM 1731 O O . GLY A 1 210 ? -11.149 -17.090 17.916 1.00 39.75 210 GLY A O 1
ATOM 1732 N N . ARG A 1 211 ? -10.091 -16.993 15.940 1.00 46.12 211 ARG A N 1
ATOM 1733 C CA . ARG A 1 211 ? -9.534 -18.341 16.078 1.00 46.12 211 ARG A CA 1
ATOM 1734 C C . ARG A 1 211 ? -8.386 -18.131 17.055 1.00 46.12 211 ARG A C 1
ATOM 1736 O O . ARG A 1 211 ? -7.316 -17.685 16.658 1.00 46.12 211 ARG A O 1
ATOM 1743 N N . LYS A 1 212 ? -8.606 -18.422 18.341 1.00 47.28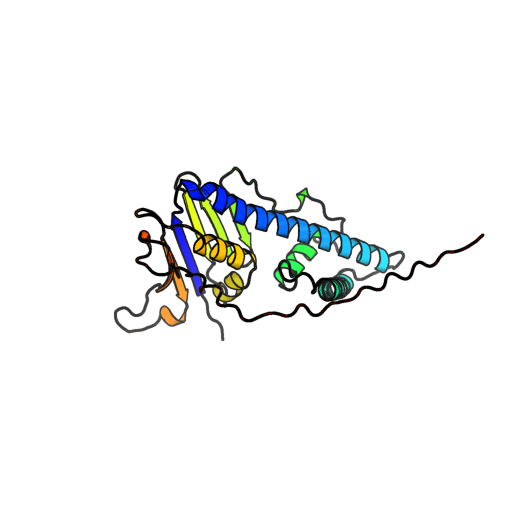 212 LYS A N 1
ATOM 1744 C CA . LYS A 1 212 ? -7.495 -18.864 19.173 1.00 47.28 212 LYS A CA 1
ATOM 1745 C C . LYS A 1 212 ? -6.943 -20.056 18.405 1.00 47.28 212 LYS A C 1
ATOM 1747 O O . LYS A 1 212 ? -7.512 -21.142 18.474 1.00 47.28 212 LYS A O 1
ATOM 1752 N N . ARG A 1 213 ? -5.896 -19.856 17.603 1.00 47.19 213 ARG A N 1
ATOM 1753 C CA . ARG A 1 213 ? -5.010 -20.955 17.261 1.00 47.19 213 ARG A CA 1
ATOM 1754 C C . ARG A 1 213 ? -4.431 -21.357 18.614 1.00 47.19 213 ARG A C 1
ATOM 1756 O O . ARG A 1 213 ? -3.406 -20.839 19.036 1.00 47.19 213 ARG A O 1
ATOM 1763 N N . HIS A 1 214 ? -5.137 -22.227 19.337 1.00 40.38 214 HIS A N 1
ATOM 1764 C CA . HIS A 1 214 ? -4.435 -23.225 20.113 1.00 40.38 214 HIS A CA 1
ATOM 1765 C C . HIS A 1 214 ? -3.498 -23.844 19.089 1.00 40.38 214 HIS A C 1
ATOM 1767 O O . HIS A 1 214 ? -3.954 -24.482 18.139 1.00 40.38 214 HIS A O 1
ATOM 1773 N N . ALA A 1 215 ? -2.205 -23.540 19.202 1.00 44.06 215 ALA A N 1
ATOM 1774 C CA . ALA A 1 215 ? -1.223 -24.414 18.605 1.00 44.06 215 ALA A CA 1
ATOM 1775 C C . ALA A 1 215 ? -1.634 -25.824 19.058 1.00 44.06 215 ALA A C 1
ATOM 1777 O O . ALA A 1 215 ? -1.832 -26.009 20.268 1.00 44.06 215 ALA A O 1
ATOM 1778 N N . PRO A 1 216 ? -1.881 -26.779 18.144 1.00 35.66 216 PRO A N 1
ATOM 1779 C CA . PRO A 1 216 ? -2.013 -28.153 18.586 1.00 35.66 216 PRO A CA 1
ATOM 1780 C C . PRO A 1 216 ? -0.771 -28.459 19.435 1.00 35.66 216 PRO A C 1
ATOM 1782 O O . PRO A 1 216 ? 0.312 -27.946 19.116 1.00 35.66 216 PRO A O 1
ATOM 1785 N N . PRO A 1 217 ? -0.897 -29.224 20.535 1.00 37.53 217 PRO A N 1
ATOM 1786 C CA . PRO A 1 217 ? 0.290 -29.741 21.190 1.00 37.53 217 PRO A CA 1
ATOM 1787 C C . PRO A 1 217 ? 1.142 -30.372 20.093 1.00 37.53 217 PRO A C 1
ATOM 1789 O O . PRO A 1 217 ? 0.617 -31.087 19.236 1.00 37.53 217 PRO A O 1
ATOM 1792 N N . ILE A 1 218 ? 2.427 -30.031 20.070 1.00 44.47 218 ILE A N 1
ATOM 1793 C CA . ILE A 1 218 ? 3.413 -30.638 19.181 1.00 44.47 218 ILE A CA 1
ATOM 1794 C C . ILE A 1 218 ? 3.533 -32.101 19.632 1.00 44.47 218 ILE A C 1
ATOM 1796 O O . ILE A 1 218 ? 4.417 -32.474 20.394 1.00 44.47 218 ILE A O 1
ATOM 1800 N N . GLY A 1 219 ? 2.554 -32.914 19.242 1.00 39.22 219 GLY A N 1
ATOM 1801 C CA . GLY A 1 219 ? 2.600 -34.360 19.266 1.00 39.22 219 GLY A CA 1
ATOM 1802 C C . GLY A 1 219 ? 3.451 -34.763 18.080 1.00 39.22 219 GLY A C 1
ATOM 1803 O O . GLY A 1 219 ? 3.068 -34.540 16.932 1.00 39.22 219 GLY A O 1
ATOM 1804 N N . GLY A 1 220 ? 4.650 -35.248 18.383 1.00 38.97 220 GLY A N 1
ATOM 1805 C CA . GLY A 1 220 ? 5.677 -35.558 17.407 1.00 38.97 220 GLY A CA 1
ATOM 1806 C C . GLY A 1 220 ? 5.187 -36.508 16.322 1.00 38.97 220 GLY A C 1
ATOM 1807 O O . GLY A 1 220 ? 4.912 -37.675 16.579 1.00 38.97 220 GLY A O 1
ATOM 1808 N N . TYR A 1 221 ? 5.188 -36.015 15.091 1.00 37.91 221 TYR A N 1
ATOM 1809 C CA . TYR A 1 221 ? 5.473 -36.843 13.933 1.00 37.91 221 TYR A CA 1
ATOM 1810 C C . TYR A 1 221 ? 6.805 -36.369 13.371 1.00 37.91 221 TYR A C 1
ATOM 1812 O O . TYR A 1 221 ? 6.964 -35.212 12.979 1.00 37.91 221 TYR A O 1
ATOM 1820 N N . GLY A 1 222 ? 7.792 -37.260 13.453 1.00 39.84 222 GLY A N 1
ATOM 1821 C CA . GLY A 1 222 ? 9.166 -37.014 13.053 1.00 39.84 222 GLY A CA 1
ATOM 1822 C C . GLY A 1 222 ? 9.258 -36.636 11.582 1.00 39.84 222 GLY A C 1
ATOM 1823 O O . GLY A 1 222 ? 9.045 -37.464 10.702 1.00 39.84 222 GLY A O 1
ATOM 1824 N N . TYR A 1 223 ? 9.640 -35.389 11.331 1.00 35.06 223 TYR A N 1
ATOM 1825 C CA . TYR A 1 223 ? 10.256 -35.006 10.074 1.00 35.06 223 TYR A CA 1
ATOM 1826 C C . TYR A 1 223 ? 11.727 -35.423 10.143 1.00 35.06 223 TYR A C 1
ATOM 1828 O O . TYR A 1 223 ? 12.512 -34.837 10.889 1.00 35.06 223 TYR A O 1
ATOM 1836 N N . GLN A 1 224 ? 12.098 -36.460 9.392 1.00 41.16 224 GLN A N 1
ATOM 1837 C CA . GLN A 1 224 ? 13.502 -36.721 9.089 1.00 41.16 224 GLN A CA 1
ATOM 1838 C C . GLN A 1 224 ? 13.985 -35.634 8.116 1.00 41.16 224 GLN A C 1
ATOM 1840 O O . GLN A 1 224 ? 13.381 -35.464 7.053 1.00 41.16 224 GLN A O 1
ATOM 1845 N N . PRO A 1 225 ? 15.044 -34.875 8.439 1.00 42.72 225 PRO A N 1
ATOM 1846 C CA . PRO A 1 225 ? 15.634 -33.953 7.485 1.00 42.72 225 PRO A CA 1
ATOM 1847 C C . PRO A 1 225 ? 16.293 -34.762 6.363 1.00 42.72 225 PRO A C 1
ATOM 1849 O O . PRO A 1 225 ? 17.259 -35.490 6.588 1.00 42.72 225 PRO A O 1
ATOM 1852 N N . MET A 1 226 ? 15.773 -34.622 5.144 1.00 42.47 226 MET A N 1
ATOM 1853 C CA . MET A 1 226 ? 16.478 -35.022 3.928 1.00 42.47 226 MET A CA 1
ATOM 1854 C C . MET A 1 226 ? 17.748 -34.175 3.836 1.00 42.47 226 MET A C 1
ATOM 1856 O O . MET A 1 226 ? 17.699 -32.979 3.544 1.00 42.47 226 MET A O 1
ATOM 1860 N N . GLY A 1 227 ? 18.879 -34.796 4.162 1.00 37.34 227 GLY A N 1
ATOM 1861 C CA . GLY A 1 227 ? 20.198 -34.193 4.070 1.00 37.34 227 GLY A CA 1
ATOM 1862 C C . GLY A 1 227 ? 20.529 -33.851 2.622 1.00 37.34 227 GLY A C 1
ATOM 1863 O O . GLY A 1 227 ? 20.909 -34.716 1.840 1.00 37.34 227 GLY A O 1
ATOM 1864 N N . LEU A 1 228 ? 20.424 -32.571 2.275 1.00 41.12 228 LEU A N 1
ATOM 1865 C CA . LEU A 1 228 ? 21.101 -32.004 1.116 1.00 41.12 228 LEU A CA 1
ATOM 1866 C C . LEU A 1 228 ? 22.582 -31.846 1.473 1.00 41.12 228 LEU A C 1
ATOM 1868 O O . LEU A 1 228 ? 23.005 -30.849 2.057 1.00 41.12 228 LEU A O 1
ATOM 1872 N N . SER A 1 229 ? 23.371 -32.870 1.150 1.00 38.88 229 SER A N 1
ATOM 1873 C CA . SER A 1 229 ? 24.828 -32.800 1.173 1.00 38.88 229 SER A CA 1
ATOM 1874 C C . SER A 1 229 ? 25.305 -31.875 0.051 1.00 38.88 229 SER A C 1
ATOM 1876 O O . SER A 1 229 ? 25.312 -32.258 -1.118 1.00 38.88 229 SER A O 1
ATOM 1878 N N . PHE A 1 230 ? 25.716 -30.657 0.397 1.00 39.62 230 PHE A N 1
ATOM 1879 C CA . PHE A 1 230 ? 26.509 -29.815 -0.494 1.00 39.62 230 PHE A CA 1
ATOM 1880 C C . PHE A 1 230 ? 27.971 -30.269 -0.435 1.00 39.62 230 PHE A C 1
ATOM 1882 O O . PHE A 1 230 ? 28.683 -30.003 0.533 1.00 39.62 230 PHE A O 1
ATOM 1889 N N . SER A 1 231 ? 28.429 -30.963 -1.473 1.00 47.66 231 SER A N 1
ATOM 1890 C CA . SER A 1 231 ? 29.845 -31.245 -1.709 1.00 47.66 231 SER A CA 1
ATOM 1891 C C . SER A 1 231 ? 30.521 -29.997 -2.286 1.00 47.66 231 SER A C 1
ATOM 1893 O O . SER A 1 231 ? 30.337 -29.640 -3.447 1.00 47.66 231 SER A O 1
ATOM 1895 N N . ILE A 1 232 ? 31.320 -29.315 -1.462 1.00 48.22 232 ILE A N 1
ATOM 1896 C CA . ILE A 1 232 ? 32.188 -28.214 -1.893 1.00 48.22 232 ILE A CA 1
ATOM 1897 C C . ILE A 1 232 ? 33.463 -28.823 -2.489 1.00 48.22 232 ILE A C 1
ATOM 1899 O O . ILE A 1 232 ? 34.385 -29.194 -1.763 1.00 48.22 232 ILE A O 1
ATOM 1903 N N . THR A 1 233 ? 33.548 -28.916 -3.814 1.00 57.44 233 THR A N 1
ATOM 1904 C CA . THR A 1 233 ? 34.806 -29.238 -4.503 1.00 57.44 233 THR A CA 1
ATOM 1905 C C . THR A 1 233 ? 35.728 -28.018 -4.507 1.00 57.44 233 THR A C 1
ATOM 1907 O O . THR A 1 233 ? 35.532 -27.078 -5.277 1.00 57.44 233 THR A O 1
ATOM 1910 N N . HIS A 1 234 ? 36.753 -28.037 -3.652 1.00 51.16 234 HIS A N 1
ATOM 1911 C CA . HIS A 1 234 ? 37.887 -27.116 -3.728 1.00 51.16 234 HIS A CA 1
ATOM 1912 C C . HIS A 1 234 ? 38.740 -27.453 -4.959 1.00 51.16 234 HIS A C 1
ATOM 1914 O O . HIS A 1 234 ? 39.402 -28.487 -5.003 1.00 51.16 234 HIS A O 1
ATOM 1920 N N . THR A 1 235 ? 38.735 -26.573 -5.962 1.00 60.28 235 THR A N 1
ATOM 1921 C CA . THR A 1 235 ? 39.690 -26.625 -7.078 1.00 60.28 235 THR A CA 1
ATOM 1922 C C . THR A 1 235 ? 40.937 -25.844 -6.684 1.00 60.28 235 THR A C 1
ATOM 1924 O O . THR A 1 235 ? 40.970 -24.617 -6.768 1.00 60.28 235 THR A O 1
ATOM 1927 N N . THR A 1 236 ? 41.972 -26.550 -6.241 1.00 60.88 236 THR A N 1
ATOM 1928 C CA . THR A 1 236 ? 43.290 -25.964 -5.980 1.00 60.88 236 THR A CA 1
ATOM 1929 C C . THR A 1 236 ? 44.042 -25.834 -7.306 1.00 60.88 236 THR A C 1
ATOM 1931 O O . THR A 1 236 ? 44.552 -26.819 -7.836 1.00 60.88 236 THR A O 1
ATOM 1934 N N . ARG A 1 237 ? 44.120 -24.619 -7.862 1.00 59.34 237 ARG A N 1
ATOM 1935 C CA . ARG A 1 237 ? 45.101 -24.288 -8.909 1.00 59.34 237 ARG A CA 1
ATOM 1936 C C . ARG A 1 237 ? 46.476 -24.167 -8.254 1.00 59.34 237 ARG A C 1
ATOM 1938 O O . ARG A 1 237 ? 46.675 -23.284 -7.424 1.00 59.34 237 ARG A O 1
ATOM 1945 N N . ARG A 1 238 ? 47.411 -25.041 -8.629 1.00 58.31 238 ARG A N 1
ATOM 1946 C CA . ARG A 1 238 ? 48.845 -24.809 -8.417 1.00 58.31 238 ARG A CA 1
ATOM 1947 C C . ARG A 1 238 ? 49.383 -23.954 -9.566 1.00 58.31 238 ARG A C 1
ATOM 1949 O O . ARG A 1 238 ? 49.018 -24.193 -10.717 1.00 58.31 238 ARG A O 1
ATOM 1956 N N . PHE A 1 239 ? 50.184 -22.960 -9.197 1.00 70.06 239 PHE A N 1
ATOM 1957 C CA . PHE A 1 239 ? 51.151 -22.288 -10.061 1.00 70.06 239 PHE A CA 1
ATOM 1958 C C . PHE A 1 239 ? 52.417 -23.138 -10.166 1.00 70.06 239 PHE A C 1
ATOM 1960 O O . PHE A 1 239 ? 52.678 -23.897 -9.201 1.00 70.06 239 PHE A O 1
#